Protein AF-A0A401GJJ9-F1 (afdb_monomer_lite)

Sequence (187 aa):
MLTDILHRVAPALLRQRARALVPNAMPLTSHIRFFSSPSPPANEKDSNATSESSPLQPVYTRAIPRPSGKMYDFLLHTTKETVARTKSPDEVWKEWELTRVNHLVKPSNAYSGRSIPVGKYEAGSAYIRLMRIIRNNKLIREMVAARRHEKKGEKRRRLKSERWRRRFAHEVRKKVQLVNEIRARGS

Radius of gyration: 35.05 Å; chains: 1; bounding box: 69×101×86 Å

Organism: NCBI:txid139825

pLDDT: mean 74.52, std 20.73, range [39.06, 98.62]

InterPro domains:
  IPR001911 Small ribosomal subunit protein bS21 [PF01165] (116-168)
  IPR052837 Mitochondrial ribosomal protein bS21 [PTHR41237] (37-186)

Secondary structure (DSSP, 8-state):
-----------------------------------PPPPPPP----------------GGGS---PPPTHHHHHHHHHHH------S-HHHHHHHHHHHTGGGSPPP-STTTTT--PPPTT-HHHHHHHHHHHHHHTTHHHHHHHHTSPPPHHHHHHHHHHHHHHHHHHHHHHHHHHHHHHHHHTT-

Foldseek 3Di:
DDDDDDDDDDDDDDDDDDDDDDDDPDDPPPPPDDPDDDDDDDDDDDDDDDDDDDDDDPPVPPDDPDPPVVVVVVVVVVVVPPPDCPDDPVRVVVCCCVVPVVPDDDQPDPCSQQDDDADDVRVVVRVVVNVVSCVVVVVVVVVVVVVDDDDPVNVVVVVVVVVVVVVVVVVVVVVVVVVVVVVVVPD

Structure (mmCIF, N/CA/C/O backbone):
data_AF-A0A401GJJ9-F1
#
_entry.id   AF-A0A401GJJ9-F1
#
loop_
_atom_site.group_PDB
_atom_site.id
_atom_site.type_symbol
_atom_site.label_atom_id
_atom_site.label_alt_id
_atom_si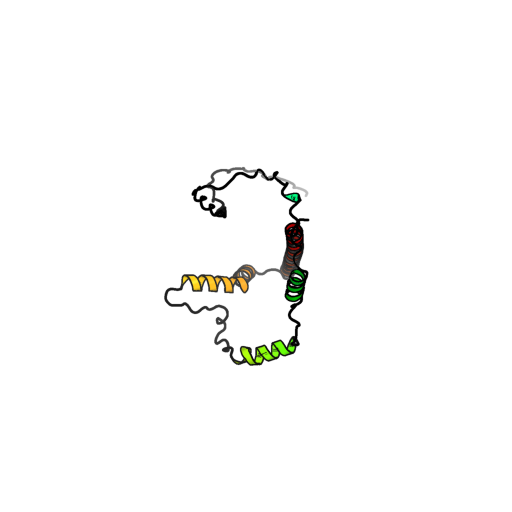te.label_comp_id
_atom_site.label_asym_id
_atom_site.label_entity_id
_atom_site.label_seq_id
_atom_site.pdbx_PDB_ins_code
_atom_site.Cartn_x
_atom_site.Cartn_y
_atom_site.Cartn_z
_atom_site.occupancy
_atom_site.B_iso_or_equiv
_atom_site.auth_seq_id
_atom_site.auth_comp_id
_atom_site.auth_asym_id
_atom_site.auth_atom_id
_atom_site.pdbx_PDB_model_num
ATOM 1 N N . MET A 1 1 ? -11.110 60.053 -40.372 1.00 44.91 1 MET A N 1
ATOM 2 C CA . MET A 1 1 ? -11.195 58.648 -40.819 1.00 44.91 1 MET A CA 1
ATOM 3 C C . MET A 1 1 ? -10.844 57.783 -39.608 1.00 44.91 1 MET A C 1
ATOM 5 O O . MET A 1 1 ? -9.663 57.615 -39.353 1.00 44.91 1 MET A O 1
ATOM 9 N N . LEU A 1 2 ? -11.732 57.401 -38.677 1.00 45.09 2 LEU A N 1
ATOM 10 C CA . LEU A 1 2 ? -13.206 57.262 -38.646 1.00 45.09 2 LEU A CA 1
ATOM 11 C C . LEU A 1 2 ? -13.789 56.271 -39.667 1.00 45.09 2 LEU A C 1
ATOM 13 O O . LEU A 1 2 ? -13.385 56.350 -40.822 1.00 45.09 2 LEU A O 1
ATOM 17 N N . THR A 1 3 ? -14.759 55.472 -39.178 1.00 49.06 3 THR A N 1
ATOM 18 C CA . THR A 1 3 ? -15.378 54.211 -39.679 1.00 49.06 3 THR A CA 1
ATOM 19 C C . THR A 1 3 ? -14.525 52.938 -39.535 1.00 49.06 3 THR A C 1
ATOM 21 O O . THR A 1 3 ? -13.319 52.982 -39.751 1.00 49.06 3 THR A O 1
ATOM 24 N N . ASP A 1 4 ? -15.029 51.753 -39.154 1.00 53.84 4 ASP A N 1
ATOM 25 C CA . ASP A 1 4 ? -16.225 51.333 -38.376 1.00 53.84 4 ASP A CA 1
ATOM 26 C C . ASP A 1 4 ? -15.862 50.001 -37.651 1.00 53.84 4 ASP A C 1
ATOM 28 O O . ASP A 1 4 ? -14.886 49.355 -38.029 1.00 53.84 4 ASP A O 1
ATOM 32 N N . ILE A 1 5 ? -16.439 49.516 -36.539 1.00 53.38 5 ILE A N 1
ATOM 33 C CA . ILE A 1 5 ? -17.769 49.604 -35.887 1.00 53.38 5 ILE A CA 1
ATOM 34 C C . ILE A 1 5 ? -18.788 48.526 -36.349 1.00 53.38 5 ILE A C 1
ATOM 36 O O . ILE A 1 5 ? -19.558 48.699 -37.279 1.00 53.38 5 ILE A O 1
ATOM 40 N N . LEU A 1 6 ? -18.820 47.432 -35.568 1.00 53.22 6 LEU A N 1
ATOM 41 C CA . LEU A 1 6 ? -19.932 46.494 -35.298 1.00 53.22 6 LEU A CA 1
ATOM 42 C C . LEU A 1 6 ? -20.723 45.831 -36.452 1.00 53.22 6 LEU A C 1
ATOM 44 O O . LEU A 1 6 ? -21.700 46.381 -36.946 1.00 53.22 6 LEU A O 1
ATOM 48 N N . HIS A 1 7 ? -20.554 44.507 -36.585 1.00 51.09 7 HIS A N 1
ATOM 49 C CA . HIS A 1 7 ? -21.698 43.573 -36.585 1.00 51.09 7 HIS A CA 1
ATOM 50 C C . HIS A 1 7 ? -21.275 42.162 -36.100 1.00 51.09 7 HIS A C 1
ATOM 52 O O . HIS A 1 7 ? -20.189 41.703 -36.424 1.00 51.09 7 HIS A O 1
ATOM 58 N N . ARG A 1 8 ? -21.980 41.585 -35.101 1.00 46.09 8 ARG A N 1
ATOM 59 C CA . ARG A 1 8 ? -22.974 40.474 -35.218 1.00 46.09 8 ARG A CA 1
ATOM 60 C C . ARG A 1 8 ? -22.351 39.146 -35.721 1.00 46.09 8 ARG A C 1
ATOM 62 O O . ARG A 1 8 ? -21.650 39.152 -36.713 1.00 46.09 8 ARG A O 1
ATOM 69 N N . VAL A 1 9 ? -22.577 37.957 -35.145 1.00 48.19 9 VAL A N 1
ATOM 70 C CA . VAL A 1 9 ? -23.687 37.416 -34.326 1.00 48.19 9 VAL A CA 1
ATOM 71 C C . VAL A 1 9 ? -23.149 36.352 -33.348 1.00 48.19 9 VAL A C 1
ATOM 73 O O . VAL A 1 9 ? -22.270 35.578 -33.714 1.00 48.19 9 VAL A O 1
ATOM 76 N N . ALA A 1 10 ? -23.733 36.233 -32.152 1.00 50.25 10 ALA A N 1
ATOM 77 C CA . ALA A 1 10 ? -23.597 35.037 -31.312 1.00 50.25 10 ALA A CA 1
ATOM 78 C C . ALA A 1 10 ? -24.825 34.121 -31.468 1.00 50.25 10 ALA A C 1
ATOM 80 O O . ALA A 1 10 ? -25.946 34.631 -31.438 1.00 50.25 10 ALA A O 1
ATOM 81 N N . PRO A 1 11 ? -24.655 32.789 -31.527 1.00 56.16 11 PRO A N 1
ATOM 82 C CA . PRO A 1 11 ? -25.721 31.862 -31.178 1.00 56.16 11 PRO A CA 1
ATOM 83 C C . PRO A 1 11 ? -25.343 31.055 -29.931 1.00 56.16 11 PRO A C 1
ATOM 85 O O . PRO A 1 11 ? -24.631 30.052 -29.988 1.00 56.16 11 PRO A O 1
ATOM 88 N N . ALA A 1 12 ? -25.884 31.468 -28.787 1.00 47.34 12 ALA A N 1
ATOM 89 C CA . ALA A 1 12 ? -26.181 3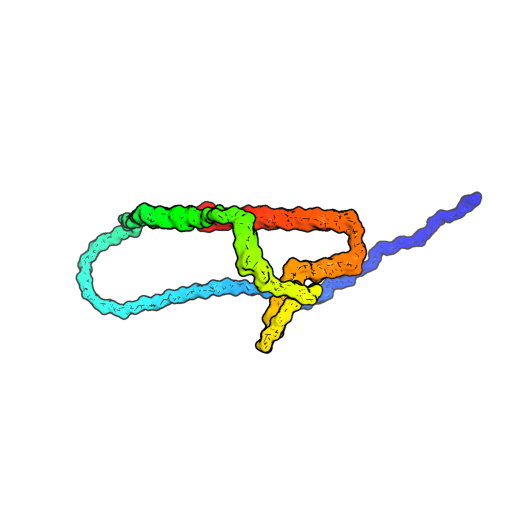0.508 -27.734 1.00 47.34 12 ALA A CA 1
ATOM 90 C C . ALA A 1 12 ? -27.388 29.649 -28.165 1.00 47.34 12 ALA A C 1
ATOM 92 O O . ALA A 1 12 ? -28.232 30.104 -28.931 1.00 47.34 12 ALA A O 1
ATOM 93 N N . LEU A 1 13 ? -27.501 28.449 -27.586 1.00 50.03 13 LEU A N 1
ATOM 94 C CA . LEU A 1 13 ? -28.666 27.552 -27.654 1.00 50.03 13 LEU A CA 1
ATOM 95 C C . LEU A 1 13 ? -28.945 26.865 -29.008 1.00 50.03 13 LEU A C 1
ATOM 97 O O . LEU A 1 13 ? -29.766 27.307 -29.807 1.00 50.03 13 LEU A O 1
ATOM 101 N N . LEU A 1 14 ? -28.440 25.634 -29.147 1.00 48.31 14 LEU A N 1
ATOM 102 C CA . LEU A 1 14 ? -29.168 24.596 -29.879 1.00 48.31 14 LEU A CA 1
ATOM 103 C C . LEU A 1 14 ? -29.220 23.281 -29.076 1.00 48.31 14 LEU A C 1
ATOM 105 O O . LEU A 1 14 ? -28.239 22.554 -29.003 1.00 48.31 14 LEU A O 1
ATOM 109 N N . ARG A 1 15 ? -30.405 23.002 -28.506 1.00 48.06 15 ARG A N 1
ATOM 110 C CA . ARG A 1 15 ? -31.009 21.668 -28.254 1.00 48.06 15 ARG A CA 1
ATOM 111 C C . ARG A 1 15 ? -30.128 20.650 -27.496 1.00 48.06 15 ARG A C 1
ATOM 113 O O . ARG A 1 15 ? -29.248 20.022 -28.058 1.00 48.06 15 ARG A O 1
ATOM 120 N N . GLN A 1 16 ? -30.348 20.371 -26.208 1.00 51.06 16 GLN A N 1
ATOM 121 C CA . GLN A 1 16 ? -31.533 19.670 -25.670 1.00 51.06 16 GLN A CA 1
ATOM 122 C C . GLN A 1 16 ? -32.131 18.591 -26.600 1.00 51.06 16 GLN A C 1
ATOM 124 O O . GLN A 1 16 ? -33.068 18.865 -27.345 1.00 51.06 16 GLN A O 1
ATOM 129 N N . ARG A 1 17 ? -31.592 17.366 -26.493 1.00 45.34 17 ARG A N 1
ATOM 130 C CA . ARG A 1 17 ? -32.164 16.004 -26.690 1.00 45.34 17 ARG A CA 1
ATOM 131 C C . ARG A 1 17 ? -30.941 15.069 -26.843 1.00 45.34 17 ARG A C 1
ATOM 133 O O . ARG A 1 17 ? -30.025 15.418 -27.567 1.00 45.34 17 ARG A O 1
ATOM 140 N N . ALA A 1 18 ? -30.801 13.937 -26.154 1.00 41.31 18 ALA A N 1
ATOM 141 C CA . ALA A 1 18 ? -31.831 13.021 -25.677 1.00 41.31 18 ALA A CA 1
ATOM 142 C C . ALA A 1 18 ? -31.659 12.567 -24.209 1.00 41.31 18 ALA A C 1
ATOM 144 O O . ALA A 1 18 ? -30.552 12.425 -23.693 1.00 41.31 18 ALA A O 1
ATOM 145 N N . ARG A 1 19 ? -32.798 12.278 -23.570 1.00 45.06 19 ARG A N 1
ATOM 146 C CA . ARG A 1 19 ? -32.938 11.275 -22.499 1.00 45.06 19 ARG A CA 1
ATOM 147 C C . ARG A 1 19 ? -33.611 10.036 -23.111 1.00 45.06 19 ARG A C 1
ATOM 149 O O . ARG A 1 19 ? -34.266 10.176 -24.140 1.00 45.06 19 ARG A O 1
ATOM 156 N N . ALA A 1 20 ? -33.522 8.903 -22.405 1.00 43.53 20 ALA A N 1
ATOM 157 C CA . ALA A 1 20 ? -33.912 7.548 -22.829 1.00 43.53 20 ALA A CA 1
ATOM 158 C C . ALA A 1 20 ? -32.918 6.925 -23.844 1.00 43.53 20 ALA A C 1
ATOM 160 O O . ALA A 1 20 ? -32.409 7.628 -24.708 1.00 43.53 20 ALA A O 1
ATOM 161 N N . LEU A 1 21 ? -32.542 5.642 -23.760 1.00 42.94 21 LEU A N 1
ATOM 162 C CA . LEU A 1 21 ? -33.114 4.513 -23.002 1.00 42.94 21 LEU A CA 1
ATOM 163 C C . LEU A 1 21 ? -32.083 3.795 -22.096 1.00 42.94 21 LEU A C 1
ATOM 165 O O . LEU A 1 21 ? -30.876 3.974 -22.228 1.00 42.94 21 LEU A O 1
ATOM 169 N N . VAL A 1 22 ? -32.597 2.998 -21.156 1.00 50.00 22 VAL A N 1
ATOM 170 C CA . VAL A 1 22 ? -31.870 2.250 -20.106 1.00 50.00 22 VAL A CA 1
ATOM 171 C C . VAL A 1 22 ? -31.720 0.774 -20.537 1.00 50.00 22 VAL A C 1
ATOM 173 O O . VAL A 1 22 ? -32.544 0.290 -21.310 1.00 50.00 22 VAL A O 1
ATOM 176 N N . PRO A 1 23 ? -30.710 0.035 -20.041 1.00 46.50 23 PRO A N 1
ATOM 177 C CA . PRO A 1 23 ? -31.064 -1.094 -19.174 1.00 46.50 23 PRO A CA 1
ATOM 178 C C . PRO A 1 23 ? -30.265 -1.127 -17.863 1.00 46.50 23 PRO A C 1
ATOM 180 O O . PRO A 1 23 ? -29.088 -0.775 -17.797 1.00 46.50 23 PRO A O 1
ATOM 183 N N . ASN A 1 24 ? -30.940 -1.572 -16.802 1.00 49.97 24 ASN A N 1
ATOM 184 C CA . ASN A 1 24 ? -30.407 -1.654 -15.447 1.00 49.97 24 ASN A CA 1
ATOM 185 C C . ASN A 1 24 ? -29.231 -2.639 -15.358 1.00 49.97 24 ASN A C 1
ATOM 187 O O . ASN A 1 24 ? -29.424 -3.851 -15.452 1.00 49.97 24 ASN A O 1
ATOM 191 N N . ALA A 1 25 ? -28.033 -2.139 -15.054 1.00 44.41 25 ALA A N 1
ATOM 192 C CA . ALA A 1 25 ? -26.989 -2.973 -14.472 1.00 44.41 25 ALA A CA 1
ATOM 193 C C . ALA A 1 25 ? -27.361 -3.253 -13.006 1.00 44.41 25 ALA A C 1
ATOM 195 O O . ALA A 1 25 ? -27.205 -2.390 -12.142 1.00 44.41 25 ALA A O 1
ATOM 196 N N . MET A 1 26 ? -27.904 -4.448 -12.754 1.00 55.47 26 MET A N 1
ATOM 197 C CA . MET A 1 26 ? -28.317 -4.925 -11.430 1.00 55.47 26 MET A CA 1
ATOM 198 C C . MET A 1 26 ? -27.236 -4.654 -10.365 1.00 55.47 26 MET A C 1
ATOM 200 O O . MET A 1 26 ? -26.099 -5.105 -10.539 1.00 55.47 26 MET A O 1
ATOM 204 N N . PRO A 1 27 ? -27.554 -4.010 -9.226 1.00 51.19 27 PRO A N 1
ATOM 205 C CA . PRO A 1 27 ? -26.685 -4.096 -8.067 1.00 51.19 27 PRO A CA 1
ATOM 206 C C . PRO A 1 27 ? -26.738 -5.537 -7.549 1.00 51.19 27 PRO A C 1
ATOM 208 O O . PRO A 1 27 ? -27.776 -5.996 -7.074 1.00 51.19 27 PRO A O 1
ATOM 211 N N . LEU A 1 28 ? -25.613 -6.252 -7.618 1.00 51.22 28 LEU A N 1
ATOM 212 C CA . LEU A 1 28 ? -25.435 -7.541 -6.947 1.00 51.22 28 LEU A CA 1
ATOM 213 C C . LEU A 1 28 ? -25.387 -7.320 -5.427 1.00 51.22 28 LEU A C 1
ATOM 215 O O . LEU A 1 28 ? -24.329 -7.330 -4.799 1.00 51.22 28 LEU A O 1
ATOM 219 N N . THR A 1 29 ? -26.564 -7.099 -4.840 1.00 49.44 29 THR A N 1
ATOM 220 C CA . THR A 1 29 ? -26.791 -7.178 -3.399 1.00 49.44 29 THR A CA 1
ATOM 221 C C . THR A 1 29 ? -26.674 -8.641 -2.977 1.00 49.44 29 THR A C 1
ATOM 223 O O . THR A 1 29 ? -27.609 -9.438 -3.072 1.00 49.44 29 THR A O 1
ATOM 226 N N . SER A 1 30 ? -25.476 -9.019 -2.533 1.00 55.06 30 SER A N 1
ATOM 227 C CA . SER A 1 30 ? -25.248 -10.293 -1.864 1.00 55.06 30 SER A CA 1
ATOM 228 C C . SER A 1 30 ? -25.854 -10.230 -0.460 1.00 55.06 30 SER A C 1
ATOM 230 O O . SER A 1 30 ? -25.154 -9.948 0.516 1.00 55.06 30 SER A O 1
ATOM 232 N N . HIS A 1 31 ? -27.160 -10.482 -0.353 1.00 44.00 31 HIS A N 1
ATOM 233 C CA . HIS A 1 31 ? -27.794 -10.755 0.932 1.00 44.00 31 HIS A CA 1
ATOM 234 C C . HIS A 1 31 ? -27.160 -12.008 1.542 1.00 44.00 31 HIS A C 1
ATOM 236 O O . HIS A 1 31 ? -27.474 -13.133 1.152 1.00 44.00 31 HIS A O 1
ATOM 242 N N . ILE A 1 32 ? -26.273 -11.803 2.517 1.00 51.84 32 ILE A N 1
ATOM 243 C CA . ILE A 1 32 ? -25.777 -12.865 3.388 1.00 51.84 32 ILE A CA 1
ATOM 244 C C . ILE A 1 32 ? -26.972 -13.338 4.217 1.00 51.84 32 ILE A C 1
ATOM 246 O O . ILE A 1 32 ? -27.367 -12.693 5.189 1.00 51.84 32 ILE A O 1
ATOM 250 N N . ARG A 1 33 ? -27.583 -14.449 3.799 1.00 52.81 33 ARG A N 1
ATOM 251 C CA . ARG A 1 33 ? -28.581 -15.148 4.605 1.00 52.81 33 ARG A CA 1
ATOM 252 C C . ARG A 1 33 ? -27.835 -15.880 5.715 1.00 52.81 33 ARG A C 1
ATOM 254 O O . ARG A 1 33 ? -27.123 -16.844 5.446 1.00 52.81 33 ARG A O 1
ATOM 261 N N . PHE A 1 34 ? -27.993 -15.419 6.950 1.00 49.19 34 PHE A N 1
ATOM 262 C CA . PHE A 1 34 ? -27.648 -16.233 8.108 1.00 49.19 34 PHE A CA 1
ATOM 263 C C . PHE A 1 34 ? -28.602 -17.429 8.129 1.00 49.19 34 PHE A C 1
ATOM 265 O O . PHE A 1 34 ? -29.809 -17.253 8.285 1.00 49.19 34 PHE A O 1
ATOM 272 N N . PHE A 1 35 ? -28.071 -18.636 7.945 1.00 50.16 35 PHE A N 1
ATOM 273 C CA . PHE A 1 35 ? -28.826 -19.852 8.215 1.00 50.16 35 PHE A CA 1
ATOM 274 C C . PHE A 1 35 ? -29.009 -19.963 9.730 1.00 50.16 35 PHE A C 1
ATOM 276 O O . PHE A 1 35 ? -28.068 -20.293 10.450 1.00 50.16 35 PHE A O 1
ATOM 283 N N . SER A 1 36 ? -30.212 -19.671 10.224 1.00 48.16 36 SER A N 1
ATOM 284 C CA . SER A 1 36 ? -30.611 -20.080 11.569 1.00 48.16 36 SER A CA 1
ATOM 285 C C . SER A 1 36 ? -30.722 -21.602 11.582 1.00 48.16 36 SER A C 1
ATOM 287 O O . SER A 1 36 ? -31.554 -22.157 10.861 1.00 48.16 36 SER A O 1
ATOM 289 N N . SER A 1 37 ? -29.895 -22.279 12.381 1.00 53.53 37 SER A N 1
ATOM 290 C CA . SER A 1 37 ? -30.059 -23.717 12.601 1.00 53.53 37 SER A CA 1
ATOM 291 C C . SER A 1 37 ? -31.442 -23.972 13.211 1.00 53.53 37 SER A C 1
ATOM 293 O O . SER A 1 37 ? -31.757 -23.337 14.220 1.00 53.53 37 SER A O 1
ATOM 295 N N . PRO A 1 38 ? -32.271 -24.869 12.651 1.00 52.66 38 PRO A N 1
ATOM 296 C CA . PRO A 1 38 ? -33.480 -25.303 13.332 1.00 52.66 38 PRO A CA 1
ATOM 297 C C . PRO A 1 38 ? -33.096 -26.090 14.590 1.00 52.66 38 PRO A C 1
ATOM 299 O O . PRO A 1 38 ? -32.169 -26.904 14.567 1.00 52.66 38 PRO A O 1
ATOM 302 N N . SER A 1 39 ? -33.803 -25.839 15.690 1.00 61.34 39 SER A N 1
ATOM 303 C CA . SER A 1 39 ? -33.708 -26.656 16.902 1.00 61.34 39 SER A CA 1
ATOM 304 C C . SER A 1 39 ? -34.255 -28.065 16.629 1.00 61.34 39 SER A C 1
ATOM 306 O O . SER A 1 39 ? -35.241 -28.187 15.897 1.00 61.34 39 SER A O 1
ATOM 308 N N . PRO A 1 40 ? -33.671 -29.130 17.207 1.00 66.44 40 PRO A N 1
ATOM 309 C CA . PRO A 1 40 ? -34.242 -30.468 17.102 1.00 66.44 40 PRO A CA 1
ATOM 310 C C . PRO A 1 40 ? -35.594 -30.542 17.840 1.00 66.44 40 PRO A C 1
ATOM 312 O O . PRO A 1 40 ? -35.758 -29.870 18.864 1.00 66.44 40 PRO A O 1
ATOM 315 N N . PRO A 1 41 ? -36.558 -31.352 17.363 1.00 50.22 41 PRO A N 1
ATOM 316 C CA . PRO A 1 41 ? -37.801 -31.589 18.088 1.00 50.22 41 PRO A CA 1
ATOM 317 C C . PRO A 1 41 ? -37.526 -32.340 19.397 1.00 50.22 41 PRO A C 1
ATOM 319 O O . PRO A 1 41 ? -36.689 -33.245 19.446 1.00 50.22 41 PRO A O 1
ATOM 322 N N . ALA A 1 42 ? -38.243 -31.967 20.457 1.00 48.59 42 ALA A N 1
ATOM 323 C CA . ALA A 1 42 ? -38.231 -32.706 21.713 1.00 48.59 42 ALA A CA 1
ATOM 324 C C . ALA A 1 42 ? -38.856 -34.095 21.507 1.00 48.59 42 ALA A C 1
ATOM 326 O O . ALA A 1 42 ? -39.875 -34.231 20.834 1.00 48.59 42 ALA A O 1
ATOM 327 N N . ASN A 1 43 ? -38.227 -35.123 22.074 1.00 48.47 43 ASN A N 1
ATOM 328 C CA . ASN A 1 43 ? -38.699 -36.500 21.985 1.00 48.47 43 ASN A CA 1
ATOM 329 C C . ASN A 1 43 ? -39.643 -36.783 23.163 1.00 48.47 43 ASN A C 1
ATOM 331 O O . ASN A 1 43 ? -39.182 -36.897 24.299 1.00 48.47 43 ASN A O 1
ATOM 335 N N . GLU A 1 44 ? -40.945 -36.870 22.898 1.00 50.50 44 GLU A N 1
ATOM 336 C CA . GLU A 1 44 ? -41.948 -37.261 23.892 1.00 50.50 44 GLU A CA 1
ATOM 337 C C . GLU A 1 44 ? -41.776 -38.736 24.276 1.00 50.50 44 GLU A C 1
ATOM 339 O O . GLU A 1 44 ? -42.010 -39.636 23.468 1.00 50.50 44 GLU A O 1
ATOM 344 N N . LYS A 1 45 ? -41.407 -38.983 25.536 1.00 46.91 45 LYS A N 1
ATOM 345 C CA . LYS A 1 45 ? -41.691 -40.240 26.237 1.00 46.91 45 LYS A CA 1
ATOM 346 C C . LYS A 1 45 ? -42.035 -39.949 27.691 1.00 46.91 45 LYS A C 1
ATOM 348 O O . LYS A 1 45 ? -41.151 -39.856 28.540 1.00 46.91 45 LYS A O 1
ATOM 353 N N . ASP A 1 46 ? -43.329 -39.831 27.953 1.00 46.28 46 ASP A N 1
ATOM 354 C CA . ASP A 1 46 ? -43.874 -39.847 29.304 1.00 46.28 46 ASP A CA 1
ATOM 355 C C . ASP A 1 46 ? -43.726 -41.232 29.941 1.00 46.28 46 ASP A C 1
ATOM 357 O O . ASP A 1 46 ? -44.001 -42.246 29.299 1.00 46.28 46 ASP A O 1
ATOM 361 N N . SER A 1 47 ? -43.416 -41.259 31.240 1.00 46.22 47 SER A N 1
ATOM 362 C CA . SER A 1 47 ? -44.147 -42.112 32.187 1.00 46.22 47 SER A CA 1
ATOM 363 C C . SER A 1 47 ? -43.845 -41.742 33.647 1.00 46.22 47 SER A C 1
ATOM 365 O O . SER A 1 47 ? -42.761 -42.024 34.148 1.00 46.22 47 SER A O 1
ATOM 367 N N . ASN A 1 48 ? -44.862 -41.199 34.322 1.00 48.62 48 ASN A N 1
ATOM 368 C CA . ASN A 1 48 ? -45.217 -41.408 35.734 1.00 48.62 48 ASN A CA 1
ATOM 369 C C . ASN A 1 48 ? -44.146 -41.273 36.841 1.00 48.62 48 ASN A C 1
ATOM 371 O O . ASN A 1 48 ? -43.417 -42.224 37.109 1.00 48.62 48 ASN A O 1
ATOM 375 N N . ALA A 1 49 ? -44.256 -40.210 37.652 1.00 39.06 49 ALA A N 1
ATOM 376 C CA . ALA A 1 49 ? -44.358 -40.340 39.118 1.00 39.06 49 ALA A CA 1
ATOM 377 C C . ALA A 1 49 ? -44.859 -39.044 39.799 1.00 39.06 49 ALA A C 1
ATOM 379 O O . ALA A 1 49 ? -44.278 -37.981 39.622 1.00 39.06 49 ALA A O 1
ATOM 380 N N . THR A 1 50 ? -45.906 -39.194 40.617 1.00 44.47 50 THR A N 1
ATOM 381 C CA . THR A 1 50 ? -46.261 -38.411 41.821 1.00 44.47 50 THR A CA 1
ATOM 382 C C . THR A 1 50 ? -46.263 -36.873 41.758 1.00 44.47 50 THR A C 1
ATOM 384 O O . THR A 1 50 ? -45.238 -36.201 41.822 1.00 44.47 50 THR A O 1
ATOM 387 N N . SER A 1 51 ? -47.469 -36.303 41.788 1.00 52.62 51 SER A N 1
ATOM 388 C CA . SER A 1 51 ? -47.720 -34.869 41.934 1.00 52.62 51 SER A CA 1
ATOM 389 C C . SER A 1 51 ? -47.553 -34.372 43.380 1.00 52.62 51 SER A C 1
ATOM 391 O O . SER A 1 51 ? -48.496 -34.445 44.168 1.00 52.62 51 SER A O 1
ATOM 393 N N . GLU A 1 52 ? -46.409 -33.766 43.700 1.00 47.28 52 GLU A N 1
ATOM 394 C CA . GLU A 1 52 ? -46.313 -32.776 44.782 1.00 47.28 52 GLU A CA 1
ATOM 395 C C . GLU A 1 52 ? -46.249 -31.367 44.179 1.00 47.28 52 GLU A C 1
ATOM 397 O O . GLU A 1 52 ? -45.301 -31.000 43.481 1.00 47.28 52 GLU A O 1
ATOM 402 N N . SER A 1 53 ? -47.282 -30.560 44.425 1.00 52.69 53 SER A N 1
ATOM 403 C CA . SER A 1 53 ? -47.411 -29.214 43.864 1.00 52.69 53 SER A CA 1
ATOM 404 C C . SER A 1 53 ? -46.503 -28.209 44.582 1.00 52.69 53 SER A C 1
ATOM 406 O O . SER A 1 53 ? -46.957 -27.428 45.420 1.00 52.69 53 SER A O 1
ATOM 408 N N . SER A 1 54 ? -45.215 -28.202 44.239 1.00 61.53 54 SER A N 1
ATOM 409 C CA . SER A 1 54 ? -44.316 -27.107 44.619 1.00 61.53 54 SER A CA 1
ATOM 410 C C . SER A 1 54 ? -44.767 -25.791 43.964 1.00 61.53 54 SER A C 1
ATOM 412 O O . SER A 1 54 ? -44.970 -25.762 42.747 1.00 61.53 54 SER A O 1
ATOM 414 N N . PRO A 1 55 ? -44.909 -24.683 44.718 1.00 64.50 55 PRO A N 1
ATOM 415 C CA . PRO A 1 55 ? -45.296 -23.400 44.145 1.00 64.50 55 PRO A CA 1
ATOM 416 C C . PRO A 1 55 ? -44.218 -22.893 43.180 1.00 64.50 55 PRO A C 1
ATOM 418 O O . PRO A 1 55 ? -43.023 -22.927 43.485 1.00 64.50 55 PRO A O 1
ATOM 421 N N . LEU A 1 56 ? -44.650 -22.395 42.018 1.00 55.16 56 LEU A N 1
ATOM 422 C CA . LEU A 1 56 ? -43.777 -21.870 40.968 1.00 55.16 56 LEU A CA 1
ATOM 423 C C . LEU A 1 56 ? -43.002 -20.639 41.465 1.00 55.16 56 LEU A C 1
ATOM 425 O O . LEU A 1 56 ? -43.482 -19.509 41.403 1.00 55.16 56 LEU A O 1
ATOM 429 N N . GLN A 1 57 ? -41.779 -20.864 41.948 1.00 54.91 57 GLN A N 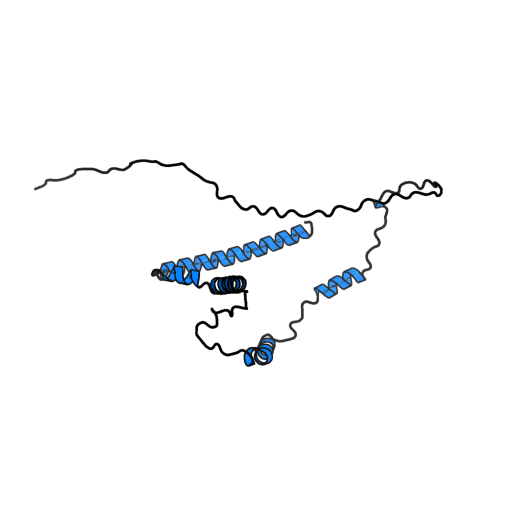1
ATOM 430 C CA . GLN A 1 57 ? -40.846 -19.801 42.312 1.00 54.91 57 GLN A CA 1
ATOM 431 C C . GLN A 1 57 ? -40.475 -18.985 41.060 1.00 54.91 57 GLN A C 1
ATOM 433 O O . GLN A 1 57 ? -40.020 -19.566 40.067 1.00 54.91 57 GLN A O 1
ATOM 438 N N . PRO A 1 58 ? -40.641 -17.650 41.071 1.00 55.69 58 PRO A N 1
ATOM 439 C CA . PRO A 1 58 ? -40.332 -16.826 39.913 1.00 55.69 58 PRO A CA 1
ATOM 440 C C . PRO A 1 58 ? -38.820 -16.809 39.658 1.00 55.69 58 PRO A C 1
ATOM 442 O O . PRO A 1 58 ? -38.013 -16.693 40.577 1.00 55.69 58 PRO A O 1
ATOM 445 N N . VAL A 1 59 ? -38.425 -16.892 38.384 1.00 54.78 59 VAL A N 1
ATOM 446 C CA . VAL A 1 59 ? -37.042 -17.189 37.949 1.00 54.78 59 VAL A CA 1
ATOM 447 C C . VAL A 1 59 ? -35.977 -16.226 38.512 1.00 54.78 59 VAL A C 1
ATOM 449 O O . VAL A 1 59 ? -34.813 -16.608 38.617 1.00 54.78 59 VAL A O 1
ATOM 452 N N . TYR A 1 60 ? -36.359 -15.017 38.942 1.00 58.75 60 TYR A N 1
ATOM 453 C CA . TYR A 1 60 ? -35.451 -14.042 39.556 1.00 58.75 60 TYR A CA 1
ATOM 454 C C . TYR A 1 60 ? -34.926 -14.439 40.952 1.00 58.75 60 TYR A C 1
ATOM 456 O O . TYR A 1 60 ? -33.934 -13.863 41.391 1.00 58.75 60 TYR A O 1
ATOM 464 N N . THR A 1 61 ? -35.538 -15.403 41.656 1.00 52.00 61 THR A N 1
ATOM 465 C CA . THR A 1 61 ? -35.046 -15.867 42.973 1.00 52.00 61 THR A CA 1
ATOM 466 C C . THR A 1 61 ? -33.934 -16.913 42.877 1.00 52.00 61 THR A C 1
ATOM 468 O O . THR A 1 61 ? -33.333 -17.269 43.892 1.00 52.00 61 THR A O 1
ATOM 471 N N . ARG A 1 62 ? -33.589 -17.384 41.668 1.00 55.16 62 ARG A N 1
ATOM 472 C CA . ARG A 1 62 ? -32.411 -18.236 41.463 1.00 55.16 62 ARG A CA 1
ATOM 473 C C . ARG A 1 62 ? -31.145 -17.420 41.703 1.00 55.16 62 ARG A C 1
ATOM 475 O O . ARG A 1 62 ? -30.699 -16.682 40.828 1.00 55.16 62 ARG A O 1
ATOM 482 N N . ALA A 1 63 ? -30.555 -17.591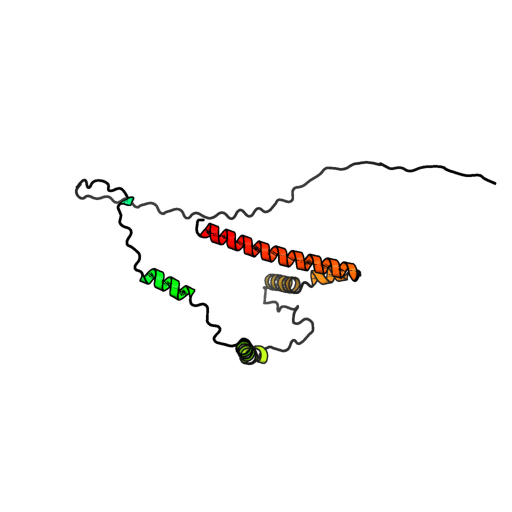 42.885 1.00 59.25 63 ALA A N 1
ATOM 483 C CA . ALA A 1 63 ? -29.243 -17.056 43.214 1.00 59.25 63 ALA A CA 1
ATOM 484 C C . ALA A 1 63 ? -28.226 -17.509 42.156 1.00 59.25 63 ALA A C 1
ATOM 486 O O . ALA A 1 63 ? -27.830 -18.675 42.115 1.00 59.25 63 ALA A O 1
ATOM 487 N N . ILE A 1 64 ? -27.827 -16.584 41.280 1.00 58.22 64 ILE A N 1
ATOM 488 C CA . ILE A 1 64 ? -26.814 -16.840 40.257 1.00 58.22 64 ILE A CA 1
ATOM 489 C C . ILE A 1 64 ? -25.537 -17.250 41.002 1.00 58.22 64 ILE A C 1
ATOM 491 O O . ILE A 1 64 ? -25.061 -16.459 41.827 1.00 58.22 64 ILE A O 1
ATOM 495 N N . PRO A 1 65 ? -24.974 -18.450 40.759 1.00 55.81 65 PRO A N 1
ATOM 496 C CA . PRO A 1 65 ? -23.731 -18.845 41.397 1.00 55.81 65 PRO A CA 1
ATOM 497 C C . PRO A 1 65 ? -22.664 -17.836 40.983 1.00 55.81 65 PRO A C 1
ATOM 499 O O . PRO A 1 65 ? -22.310 -17.745 39.806 1.00 55.81 65 PRO A O 1
ATOM 502 N N . ARG A 1 66 ? -22.195 -17.031 41.946 1.00 57.53 66 ARG A N 1
ATOM 503 C CA . ARG A 1 66 ? -21.165 -16.018 41.699 1.00 57.53 66 ARG A CA 1
ATOM 504 C C . ARG A 1 66 ? -19.964 -16.745 41.089 1.00 57.53 66 ARG A C 1
ATOM 506 O O . ARG A 1 66 ? -19.411 -17.610 41.775 1.00 57.53 66 ARG A O 1
ATOM 513 N N . PRO A 1 67 ? -19.563 -16.453 39.836 1.00 58.09 67 PRO A N 1
ATOM 514 C CA . PRO A 1 67 ? -18.419 -17.127 39.246 1.00 58.09 67 PRO A CA 1
ATOM 515 C C . PRO A 1 67 ? -17.214 -16.863 40.144 1.00 58.09 67 PRO A C 1
ATOM 517 O O . PRO A 1 67 ? -16.923 -15.712 40.476 1.00 58.09 67 PRO A O 1
ATOM 520 N N . SER A 1 68 ? -16.565 -17.938 40.601 1.00 63.66 68 SER A N 1
ATOM 521 C CA . SER A 1 68 ? -15.456 -17.827 41.551 1.00 63.66 68 SER A CA 1
ATOM 522 C C . SER A 1 68 ? -14.401 -16.860 41.008 1.00 63.66 68 SER A C 1
ATOM 524 O O . SER A 1 68 ? -14.143 -16.867 39.801 1.00 63.66 68 SER A O 1
ATOM 526 N N . GLY A 1 69 ? -13.778 -16.054 41.878 1.00 61.75 69 GLY A N 1
ATOM 527 C CA . GLY A 1 69 ? -12.844 -14.991 41.464 1.00 61.75 69 GLY A CA 1
ATOM 528 C C . GLY A 1 69 ? -11.758 -15.454 40.484 1.00 61.75 69 GLY A C 1
ATOM 529 O O . GLY A 1 69 ? -11.380 -14.698 39.594 1.00 61.75 69 GLY A O 1
ATOM 530 N N . LYS A 1 70 ? -11.384 -16.740 40.555 1.00 65.38 70 LYS A N 1
ATOM 531 C CA . LYS A 1 70 ? -10.492 -17.459 39.630 1.00 65.38 70 LYS A CA 1
ATOM 532 C C . LYS A 1 70 ? -10.833 -17.280 38.140 1.00 65.38 70 LYS A C 1
ATOM 534 O O . LYS A 1 70 ? -9.927 -17.290 37.317 1.00 65.38 70 LYS A O 1
ATOM 539 N N . MET A 1 71 ? -12.109 -17.114 37.774 1.00 62.25 71 MET A N 1
ATOM 540 C CA . MET A 1 71 ? -12.520 -16.903 36.376 1.00 62.25 71 MET A CA 1
ATOM 541 C C . MET A 1 71 ? -12.147 -15.501 35.871 1.00 62.25 71 MET A C 1
ATOM 543 O O . MET A 1 71 ? -11.686 -15.352 34.741 1.00 62.25 71 MET A O 1
ATOM 547 N N . TYR A 1 72 ? -12.325 -14.477 36.710 1.00 60.22 72 TYR A N 1
ATOM 548 C CA . TYR A 1 72 ? -11.899 -13.114 36.389 1.00 60.22 72 TYR A CA 1
ATOM 549 C C . TYR A 1 72 ? -10.381 -12.976 36.452 1.00 60.22 72 TYR A C 1
ATOM 551 O O . TYR A 1 72 ? -9.810 -12.305 35.598 1.00 60.22 72 TYR A O 1
ATOM 559 N N . ASP A 1 73 ? -9.738 -13.666 37.395 1.00 66.12 73 ASP A N 1
ATOM 560 C CA . ASP A 1 73 ? -8.282 -13.795 37.454 1.00 66.12 73 ASP A CA 1
ATOM 561 C C . ASP A 1 73 ? -7.741 -14.348 36.126 1.00 66.12 73 ASP A C 1
ATOM 563 O O . ASP A 1 73 ? -6.996 -13.653 35.440 1.00 66.12 73 ASP A O 1
ATOM 567 N N . PHE A 1 74 ? -8.223 -15.511 35.668 1.00 67.38 74 PHE A N 1
ATOM 568 C CA . PHE A 1 74 ? -7.807 -16.119 34.397 1.00 67.38 74 PHE A CA 1
ATOM 569 C C . PHE A 1 74 ? -7.906 -15.156 33.196 1.00 67.38 74 PHE A C 1
ATOM 571 O O . PHE A 1 74 ? -6.971 -15.030 32.398 1.00 67.38 74 PHE A O 1
ATOM 578 N N . LEU A 1 75 ? -9.009 -14.412 33.085 1.00 63.66 75 LEU A N 1
ATOM 579 C CA . LEU A 1 75 ? -9.195 -13.398 32.039 1.00 63.66 75 LEU A CA 1
ATOM 580 C C . LEU A 1 75 ? -8.247 -12.189 32.194 1.00 63.66 75 LEU A C 1
ATOM 582 O O . LEU A 1 75 ? -7.797 -11.624 31.196 1.00 63.66 75 LEU A O 1
ATOM 586 N N . LEU A 1 76 ? -7.894 -11.802 33.421 1.00 64.44 76 LEU A N 1
ATOM 587 C CA . LEU A 1 76 ? -6.910 -10.750 33.701 1.00 64.44 76 LEU A CA 1
ATOM 588 C C . LEU A 1 76 ? -5.456 -11.207 33.489 1.00 64.44 76 LEU A C 1
ATOM 590 O O . LEU A 1 76 ? -4.607 -10.363 33.201 1.00 64.44 76 LEU A O 1
ATOM 594 N N . HIS A 1 77 ? -5.153 -12.506 33.592 1.00 60.84 77 HIS A N 1
ATOM 595 C CA . HIS A 1 77 ? -3.837 -13.057 33.242 1.00 60.84 77 HIS A CA 1
ATOM 596 C C . HIS A 1 77 ? -3.644 -13.047 31.718 1.00 60.84 77 HIS A C 1
ATOM 598 O O . HIS A 1 77 ? -2.723 -12.416 31.205 1.00 60.84 77 HIS A O 1
ATOM 604 N N . THR A 1 78 ? -4.575 -13.676 30.990 1.00 58.53 78 THR A N 1
ATOM 605 C CA . THR A 1 78 ? -4.530 -13.834 29.521 1.00 58.53 78 THR A CA 1
ATOM 606 C C . THR A 1 78 ? -4.500 -12.500 28.767 1.00 58.53 78 THR A C 1
ATOM 608 O O . THR A 1 78 ? -3.876 -12.396 27.717 1.00 58.53 78 THR A O 1
ATOM 611 N N . THR A 1 79 ? -5.126 -11.449 29.306 1.00 55.56 79 THR A N 1
ATOM 612 C CA . THR A 1 79 ? -5.094 -10.097 28.713 1.00 55.56 79 THR A CA 1
ATOM 613 C C . THR A 1 79 ? -3.856 -9.276 29.091 1.00 55.56 79 THR A C 1
ATOM 615 O O . THR A 1 79 ? -3.537 -8.311 28.394 1.00 55.56 79 THR A O 1
ATOM 618 N N . LYS A 1 80 ? -3.130 -9.661 30.152 1.00 51.44 80 LYS A N 1
ATOM 619 C CA . LYS A 1 80 ? -1.829 -9.083 30.539 1.00 51.44 80 LYS A CA 1
ATOM 620 C C . LYS A 1 80 ? -0.627 -9.804 29.936 1.00 51.44 80 LYS A C 1
ATOM 622 O O . LYS A 1 80 ? 0.478 -9.273 30.021 1.00 51.44 80 LYS A O 1
ATOM 627 N N . GLU A 1 81 ? -0.836 -10.885 29.187 1.00 49.16 81 GLU A N 1
ATOM 628 C CA . GLU A 1 81 ? 0.093 -11.317 28.134 1.00 49.16 81 GLU A CA 1
ATOM 629 C C . GLU A 1 81 ? 0.061 -10.359 26.924 1.00 49.16 81 GLU A C 1
ATOM 631 O O . GLU A 1 81 ? 0.073 -10.747 25.754 1.00 49.16 81 GLU A O 1
ATOM 636 N N . THR A 1 82 ? 0.141 -9.052 27.199 1.00 52.59 82 THR A N 1
ATOM 637 C CA . THR A 1 82 ? 0.932 -8.179 26.341 1.00 52.59 82 THR A CA 1
ATOM 638 C C . THR A 1 82 ? 2.317 -8.802 26.290 1.00 52.59 82 THR A C 1
ATOM 640 O O . THR A 1 82 ? 3.066 -8.676 27.258 1.00 52.59 82 THR A O 1
ATOM 643 N N . VAL A 1 83 ? 2.623 -9.514 25.199 1.00 53.94 83 VAL A N 1
ATOM 644 C CA . VAL A 1 83 ? 3.940 -10.113 24.964 1.00 53.94 83 VAL A CA 1
ATOM 645 C C . VAL A 1 83 ? 4.972 -9.037 25.258 1.00 53.94 83 VAL A C 1
ATOM 647 O O . VAL A 1 83 ? 5.097 -8.067 24.500 1.00 53.94 83 VAL A O 1
ATOM 650 N N . ALA A 1 84 ? 5.660 -9.178 26.394 1.00 55.72 84 ALA A N 1
ATOM 651 C CA . ALA A 1 84 ? 6.752 -8.295 26.735 1.00 55.72 84 ALA A CA 1
ATOM 652 C C . ALA A 1 84 ? 7.690 -8.338 25.533 1.00 55.72 84 ALA A C 1
ATOM 654 O O . ALA A 1 84 ? 8.016 -9.422 25.043 1.00 55.72 84 ALA A O 1
ATOM 655 N N . ARG A 1 85 ? 8.072 -7.174 25.000 1.00 60.75 85 ARG A N 1
ATOM 656 C CA . ARG A 1 85 ? 9.078 -7.117 23.937 1.00 60.75 85 ARG A CA 1
ATOM 657 C C . ARG A 1 85 ? 10.418 -7.463 24.575 1.00 60.75 85 ARG A C 1
ATOM 659 O O . ARG A 1 85 ? 11.188 -6.578 24.918 1.00 60.75 85 ARG A O 1
ATOM 666 N N . THR A 1 86 ? 10.622 -8.759 24.798 1.00 69.50 86 THR A N 1
ATOM 667 C CA . THR A 1 86 ? 11.791 -9.350 25.454 1.00 69.50 86 THR A CA 1
ATOM 668 C C . THR A 1 86 ? 13.060 -9.051 24.678 1.00 69.50 86 THR A C 1
ATOM 670 O O . THR A 1 86 ? 14.112 -8.887 25.280 1.00 69.50 86 THR A O 1
ATOM 673 N N . LYS A 1 87 ? 12.930 -8.932 23.353 1.00 81.19 87 LYS A N 1
ATOM 674 C CA . LYS A 1 87 ? 14.003 -8.580 22.433 1.00 81.19 87 LYS A CA 1
ATOM 675 C C . LYS A 1 87 ? 13.929 -7.112 22.033 1.00 81.19 87 LYS A C 1
ATOM 677 O O . LYS A 1 87 ? 12.853 -6.600 21.693 1.00 81.19 87 LYS A O 1
ATOM 682 N N . SER A 1 88 ? 15.086 -6.456 22.003 1.00 90.25 88 SER A N 1
ATOM 683 C CA . SER A 1 88 ? 15.229 -5.128 21.390 1.00 90.25 88 SER A CA 1
ATOM 684 C C . SER A 1 88 ? 14.840 -5.186 19.901 1.00 90.25 88 SER A C 1
ATOM 686 O O . SER A 1 88 ? 15.065 -6.219 19.266 1.00 90.25 88 SER A O 1
ATOM 688 N N . PRO A 1 89 ? 14.300 -4.116 19.278 1.00 90.06 89 PRO A N 1
ATOM 689 C CA . PRO A 1 89 ? 14.076 -4.095 17.831 1.00 90.06 89 PRO A CA 1
ATOM 690 C C . PRO A 1 89 ? 15.315 -4.512 17.025 1.00 90.06 89 PRO A C 1
ATOM 692 O O . PRO A 1 89 ? 15.187 -5.283 16.079 1.00 90.06 89 PRO A O 1
ATOM 695 N N . ASP A 1 90 ? 16.506 -4.076 17.440 1.00 91.81 90 ASP A N 1
ATOM 696 C CA . ASP A 1 90 ? 17.775 -4.410 16.778 1.00 91.81 90 ASP A CA 1
ATOM 697 C C . ASP A 1 90 ? 18.139 -5.895 16.919 1.00 91.81 90 ASP A C 1
ATOM 699 O O . ASP A 1 90 ? 18.752 -6.485 16.033 1.00 91.81 90 ASP A O 1
ATOM 703 N N . GLU A 1 91 ? 17.736 -6.522 18.022 1.00 92.62 91 GLU A N 1
ATOM 704 C CA . GLU A 1 91 ? 17.931 -7.947 18.280 1.00 92.62 91 GLU A CA 1
ATOM 705 C C . GLU A 1 91 ? 16.978 -8.799 17.432 1.00 92.62 91 GLU A C 1
ATOM 707 O O . GLU A 1 91 ? 17.407 -9.782 16.833 1.00 92.62 91 GLU A O 1
ATOM 712 N N . VAL A 1 92 ? 15.718 -8.366 17.279 1.00 91.25 92 VAL A N 1
ATOM 713 C CA . VAL A 1 92 ? 14.764 -8.971 16.331 1.00 91.25 92 VAL A CA 1
ATOM 714 C C . VAL A 1 92 ? 15.275 -8.851 14.891 1.00 91.25 92 VAL A C 1
ATOM 716 O O . VAL A 1 92 ? 15.168 -9.807 14.123 1.00 91.25 92 VAL A O 1
ATOM 719 N N . TRP A 1 93 ? 15.862 -7.708 14.516 1.00 89.94 93 TRP A N 1
ATOM 720 C CA . TRP A 1 93 ? 16.464 -7.534 13.191 1.00 89.94 93 TRP A CA 1
ATOM 721 C C . TRP A 1 93 ? 17.691 -8.424 12.979 1.00 89.94 93 TRP A C 1
ATOM 723 O O . TRP A 1 93 ? 17.764 -9.065 11.935 1.00 89.94 93 TRP A O 1
ATOM 733 N N . LYS A 1 94 ? 18.600 -8.540 13.958 1.00 93.12 94 LYS A N 1
ATOM 734 C CA . LYS A 1 94 ? 19.743 -9.473 13.897 1.00 93.12 94 LYS A CA 1
ATOM 735 C C . LYS A 1 94 ? 19.294 -10.929 13.789 1.00 93.12 94 LYS A C 1
ATOM 737 O O . LYS A 1 94 ? 19.817 -11.676 12.967 1.00 93.12 94 LYS A O 1
ATOM 742 N N . GLU A 1 95 ? 18.297 -11.331 14.574 1.00 92.56 95 GLU A N 1
ATOM 743 C CA . GLU A 1 95 ? 17.697 -12.663 14.483 1.00 92.56 95 GLU A CA 1
ATOM 744 C C . GLU A 1 95 ? 17.106 -12.904 13.088 1.00 92.56 95 GLU A C 1
ATOM 746 O O . GLU A 1 95 ? 17.360 -13.946 12.489 1.00 92.56 95 GLU A O 1
ATOM 751 N N . TRP A 1 96 ? 16.374 -11.943 12.518 1.00 89.88 96 TRP A N 1
ATOM 752 C CA . TRP A 1 96 ? 15.840 -12.037 11.152 1.00 89.88 96 TRP A CA 1
ATOM 753 C C . TRP A 1 96 ? 16.920 -12.028 10.066 1.00 89.88 96 TRP A C 1
ATOM 755 O O . TRP A 1 96 ? 16.754 -12.691 9.043 1.00 89.88 96 TRP A O 1
ATOM 765 N N . GLU A 1 97 ? 18.015 -11.299 10.256 1.00 92.00 97 GLU A N 1
ATOM 766 C CA . GLU A 1 97 ? 19.140 -11.275 9.324 1.00 92.00 97 GLU A CA 1
ATOM 767 C C . GLU A 1 97 ? 19.806 -12.654 9.253 1.00 92.00 97 GLU A C 1
ATOM 769 O O . GLU A 1 97 ? 19.852 -13.271 8.185 1.00 92.00 97 GLU A O 1
ATOM 774 N N . LEU A 1 98 ? 20.187 -13.183 10.421 1.00 90.75 98 LEU A N 1
ATOM 775 C CA . LEU A 1 98 ? 20.801 -14.499 10.585 1.00 90.75 98 LEU A CA 1
ATOM 776 C C . LEU A 1 98 ? 19.886 -15.636 10.117 1.00 90.75 98 LEU A C 1
ATOM 778 O O . LEU A 1 98 ? 20.313 -16.493 9.345 1.00 90.75 98 LEU A O 1
ATOM 782 N N . THR A 1 99 ? 18.630 -15.653 10.578 1.00 90.19 99 THR A N 1
ATOM 783 C CA . THR A 1 99 ? 17.703 -16.767 10.320 1.00 90.19 99 THR A CA 1
ATOM 784 C C . THR A 1 99 ? 17.042 -16.710 8.954 1.00 90.19 99 THR A C 1
ATOM 786 O O . THR A 1 99 ? 16.664 -17.765 8.449 1.00 90.19 99 THR A O 1
ATOM 789 N N . ARG A 1 100 ? 16.850 -15.517 8.367 1.00 88.94 100 ARG A N 1
ATOM 790 C CA . ARG A 1 100 ? 16.033 -15.330 7.159 1.00 88.94 100 ARG A CA 1
ATOM 791 C C . ARG A 1 100 ? 16.779 -14.651 6.018 1.00 88.94 100 ARG A C 1
ATOM 793 O O . ARG A 1 100 ? 16.859 -15.241 4.946 1.00 88.94 100 ARG A O 1
ATOM 800 N N . VAL A 1 101 ? 17.327 -13.450 6.208 1.00 85.94 101 VAL A N 1
ATOM 801 C CA . VAL A 1 101 ? 17.947 -12.686 5.101 1.00 85.94 101 VAL A CA 1
ATOM 802 C C . VAL A 1 101 ? 19.099 -13.461 4.456 1.00 85.94 101 VAL A C 1
ATOM 804 O O . VAL A 1 101 ? 19.161 -13.528 3.231 1.00 85.94 101 VAL A O 1
ATOM 807 N N . ASN A 1 102 ? 19.930 -14.131 5.256 1.00 85.69 102 ASN A N 1
ATOM 808 C CA . ASN A 1 102 ? 21.062 -14.919 4.762 1.00 85.69 102 ASN A CA 1
ATOM 809 C C . ASN A 1 102 ? 20.677 -16.099 3.847 1.00 85.69 102 ASN A C 1
ATOM 811 O O . ASN A 1 102 ? 21.506 -16.526 3.048 1.00 85.69 102 ASN A O 1
ATOM 815 N N . HIS A 1 103 ? 19.441 -16.613 3.920 1.00 87.38 103 HIS A N 1
ATOM 816 C CA . HIS A 1 103 ? 18.961 -17.684 3.034 1.00 87.38 103 HIS A CA 1
ATOM 817 C C . HIS A 1 103 ? 18.067 -17.192 1.884 1.00 87.38 103 HIS A C 1
ATOM 819 O O . HIS A 1 103 ? 17.576 -18.003 1.095 1.00 87.38 103 HIS A O 1
ATOM 825 N N . LEU A 1 104 ? 17.813 -15.883 1.766 1.00 84.81 104 LEU A N 1
ATOM 826 C CA . LEU A 1 104 ? 17.023 -15.353 0.656 1.00 84.81 104 LEU A CA 1
ATOM 827 C C . LEU A 1 104 ? 17.821 -15.425 -0.652 1.00 84.81 104 LEU A C 1
ATOM 829 O O . LEU A 1 104 ? 18.892 -14.837 -0.791 1.00 84.81 104 LEU A O 1
ATOM 833 N N . VAL A 1 105 ? 17.246 -16.088 -1.656 1.00 84.31 105 VAL A N 1
ATOM 834 C CA . VAL A 1 105 ? 17.803 -16.114 -3.013 1.00 84.31 105 VAL A CA 1
ATOM 835 C C . VAL A 1 105 ? 17.856 -14.688 -3.567 1.00 84.31 105 VAL A C 1
ATOM 837 O O . VAL A 1 105 ? 16.834 -14.000 -3.644 1.00 84.31 105 VAL A O 1
ATOM 840 N N . LYS A 1 106 ? 19.048 -14.244 -3.986 1.00 84.69 106 LYS A N 1
ATOM 841 C CA . LYS A 1 106 ? 19.238 -12.946 -4.648 1.00 84.69 106 LYS A CA 1
ATOM 842 C C . LYS A 1 106 ? 18.338 -12.868 -5.896 1.00 84.69 106 LYS A C 1
ATOM 844 O O . LYS A 1 106 ? 18.374 -13.791 -6.710 1.00 84.69 106 LYS A O 1
ATOM 849 N N . PRO A 1 107 ? 17.555 -11.789 -6.096 1.00 85.75 107 PRO A N 1
ATOM 850 C CA . PRO A 1 107 ? 16.687 -11.670 -7.265 1.00 85.75 107 PRO A CA 1
ATOM 851 C C . PRO A 1 107 ? 17.520 -11.693 -8.552 1.00 85.75 107 PRO A C 1
ATOM 853 O O . PRO A 1 107 ? 18.421 -10.872 -8.727 1.00 85.75 107 PRO A O 1
ATOM 856 N N . SER A 1 108 ? 17.217 -12.630 -9.453 1.00 85.44 108 SER A N 1
ATOM 857 C CA . SER A 1 108 ? 18.016 -12.862 -10.666 1.00 85.44 108 SER A CA 1
ATOM 858 C C . SER A 1 108 ? 17.794 -11.816 -11.760 1.00 85.44 108 SER A C 1
ATOM 860 O O . SER A 1 108 ? 18.667 -11.602 -12.595 1.00 85.44 108 SER A O 1
ATOM 862 N N . ASN A 1 109 ? 16.630 -11.160 -11.779 1.00 86.81 109 ASN A N 1
ATOM 863 C CA . ASN A 1 109 ? 16.268 -10.181 -12.800 1.00 86.81 109 ASN A CA 1
ATOM 864 C C . ASN A 1 109 ? 15.348 -9.070 -12.254 1.00 86.81 109 ASN A C 1
ATOM 866 O O . ASN A 1 109 ? 14.736 -9.193 -11.189 1.00 86.81 109 ASN A O 1
ATOM 870 N N . ALA A 1 110 ? 15.196 -7.992 -13.029 1.00 84.88 110 ALA A N 1
ATOM 871 C CA . ALA A 1 110 ? 14.335 -6.849 -12.698 1.00 84.88 110 ALA A CA 1
ATOM 872 C C . ALA A 1 110 ? 12.829 -7.193 -12.600 1.00 84.88 110 ALA A C 1
ATOM 874 O O . ALA A 1 110 ? 12.034 -6.400 -12.087 1.00 84.88 110 ALA A O 1
ATOM 875 N N . TYR A 1 111 ? 12.427 -8.373 -13.078 1.00 84.94 111 TYR A N 1
ATOM 876 C CA . TYR A 1 111 ? 11.050 -8.865 -13.062 1.00 84.94 111 TYR A CA 1
ATOM 877 C C . TYR A 1 111 ? 10.747 -9.771 -11.862 1.00 84.94 111 TYR A C 1
ATOM 879 O O . TYR A 1 111 ? 9.578 -10.062 -11.629 1.00 84.94 111 TYR A O 1
ATOM 887 N N . SER A 1 112 ? 11.744 -10.138 -11.047 1.00 82.81 112 SER A N 1
ATOM 888 C CA . SER A 1 112 ? 11.611 -11.105 -9.947 1.00 82.81 112 SER A CA 1
ATOM 889 C C . SER A 1 112 ? 10.548 -10.715 -8.908 1.00 82.81 112 SER A C 1
ATOM 891 O O . SER A 1 112 ? 9.924 -11.588 -8.315 1.00 82.81 112 SER A O 1
ATOM 893 N N . GLY A 1 113 ? 10.296 -9.414 -8.707 1.00 81.62 113 GLY A N 1
ATOM 894 C CA . GLY A 1 113 ? 9.223 -8.895 -7.840 1.00 81.62 113 GLY A CA 1
ATOM 895 C C . GLY A 1 113 ? 7.861 -8.695 -8.530 1.00 81.62 113 GLY A C 1
ATOM 896 O O . GLY A 1 113 ? 6.967 -8.062 -7.965 1.00 81.62 113 GLY A O 1
ATOM 897 N N . ARG A 1 114 ? 7.720 -9.142 -9.784 1.00 86.12 114 ARG A N 1
ATOM 898 C CA . ARG A 1 114 ? 6.535 -8.981 -10.653 1.00 86.12 114 ARG A CA 1
ATOM 899 C C . ARG A 1 114 ? 6.179 -10.255 -11.435 1.00 86.12 114 ARG A C 1
ATOM 901 O O . ARG A 1 114 ? 5.209 -10.240 -12.183 1.00 86.12 114 ARG A O 1
ATOM 908 N N . SER A 1 115 ? 6.937 -11.334 -11.266 1.00 89.69 115 SER A N 1
ATOM 909 C CA . SER A 1 115 ? 6.684 -12.668 -11.813 1.00 89.69 115 SER A CA 1
ATOM 910 C C . SER A 1 115 ? 6.105 -13.593 -10.741 1.00 89.69 115 SER A C 1
ATOM 912 O O . SER A 1 115 ? 6.398 -13.434 -9.559 1.00 89.69 115 SER A O 1
ATOM 914 N N . ILE A 1 116 ? 5.310 -14.585 -11.150 1.00 91.19 116 ILE A N 1
ATOM 915 C CA . ILE A 1 116 ? 4.820 -15.664 -10.281 1.00 91.19 116 ILE A CA 1
ATOM 916 C C . ILE A 1 116 ? 4.978 -16.990 -11.037 1.00 91.19 116 ILE A C 1
ATOM 918 O O . ILE A 1 116 ? 4.559 -17.047 -12.195 1.00 91.19 116 ILE A O 1
ATOM 922 N N . PRO A 1 117 ? 5.546 -18.046 -10.424 1.00 90.25 117 PRO A N 1
ATOM 923 C CA . PRO A 1 117 ? 5.571 -19.372 -11.031 1.00 90.25 117 PRO A CA 1
ATOM 924 C C . PRO A 1 117 ? 4.147 -19.933 -11.136 1.00 90.25 117 PRO A C 1
ATOM 926 O O . PRO A 1 117 ? 3.375 -19.895 -10.175 1.00 90.25 117 PRO A O 1
ATOM 929 N N . VAL A 1 118 ? 3.790 -20.453 -12.309 1.00 93.94 118 VAL A N 1
ATOM 930 C CA . VAL A 1 118 ? 2.472 -21.046 -12.558 1.00 93.94 118 VAL A CA 1
ATOM 931 C C . VAL A 1 118 ? 2.540 -22.542 -12.261 1.00 93.94 118 VAL A C 1
ATOM 933 O O . VAL A 1 118 ? 3.273 -23.274 -12.921 1.00 93.94 118 VAL A O 1
ATOM 936 N N . GLY A 1 119 ? 1.780 -22.996 -11.262 1.00 90.25 119 GLY A N 1
ATOM 937 C CA . GLY A 1 119 ? 1.620 -24.422 -10.969 1.00 90.25 119 GLY A CA 1
ATOM 938 C C . GLY A 1 119 ? 0.840 -25.145 -12.072 1.00 90.25 119 GLY A C 1
ATOM 939 O O . GLY A 1 119 ? 0.041 -24.530 -12.785 1.00 90.25 119 GLY A O 1
ATOM 940 N N . LYS A 1 120 ? 1.052 -26.460 -12.209 1.00 85.00 120 LYS A N 1
ATOM 941 C CA . LYS A 1 120 ? 0.369 -27.286 -13.216 1.00 85.00 120 LYS A CA 1
ATOM 942 C C . LYS A 1 120 ? -1.155 -27.152 -13.041 1.00 85.00 120 LYS A C 1
ATOM 944 O O . LYS A 1 120 ? -1.674 -27.430 -11.968 1.00 85.00 120 LYS A O 1
ATOM 949 N N . TYR A 1 121 ? -1.843 -26.689 -14.087 1.00 72.69 121 TYR A N 1
ATOM 950 C CA . TYR A 1 121 ? -3.289 -26.397 -14.120 1.00 72.69 121 TYR A CA 1
ATOM 951 C C . TYR A 1 121 ? -3.797 -25.234 -13.228 1.00 72.69 121 TYR A C 1
ATOM 953 O O . TYR A 1 121 ? -4.993 -24.961 -13.212 1.00 72.69 121 TYR A O 1
ATOM 961 N N . GLU A 1 122 ? -2.923 -24.460 -12.567 1.00 90.69 122 GLU A N 1
ATOM 962 C CA . GLU A 1 122 ? -3.302 -23.373 -11.636 1.00 90.69 122 GLU A CA 1
ATOM 963 C C . GLU A 1 122 ? -3.202 -21.942 -12.224 1.00 90.69 122 GLU A C 1
ATOM 965 O O . GLU A 1 122 ? -3.062 -20.953 -11.498 1.00 90.69 122 GLU A O 1
ATOM 970 N N . ALA A 1 123 ? -3.312 -21.783 -13.549 1.00 92.44 123 ALA A N 1
ATOM 971 C CA . ALA A 1 123 ? -3.134 -20.490 -14.231 1.00 92.44 123 ALA A CA 1
ATOM 972 C C . ALA A 1 123 ? -4.025 -19.355 -13.674 1.00 92.44 123 ALA A C 1
ATOM 974 O O . ALA A 1 123 ? -3.554 -18.231 -13.475 1.00 92.44 123 ALA A O 1
ATOM 975 N N . GLY A 1 124 ? -5.292 -19.646 -13.354 1.00 94.75 124 GLY A N 1
ATOM 976 C CA . GLY A 1 124 ? -6.216 -18.666 -12.771 1.00 94.75 124 GLY A CA 1
ATOM 977 C C . GLY A 1 124 ? -5.811 -18.200 -11.365 1.00 94.75 124 GLY A C 1
ATOM 978 O O . GLY A 1 124 ? -5.887 -17.006 -11.062 1.00 94.75 124 GLY A O 1
ATOM 979 N N . SER A 1 125 ? -5.314 -19.111 -10.519 1.00 93.12 125 SER A N 1
ATOM 980 C CA . SER A 1 125 ? -4.856 -18.777 -9.161 1.00 93.12 125 SER A CA 1
ATOM 981 C C . SER A 1 125 ? -3.606 -17.887 -9.228 1.00 93.12 125 SER A C 1
ATOM 983 O O . SER A 1 125 ? -3.543 -16.841 -8.570 1.00 93.12 125 SER A O 1
ATOM 985 N N . ALA A 1 126 ? -2.655 -18.240 -10.101 1.00 94.56 126 ALA A N 1
ATOM 986 C CA . ALA A 1 126 ? -1.432 -17.483 -10.340 1.00 94.56 126 ALA A CA 1
ATOM 987 C C . ALA A 1 126 ? -1.734 -16.070 -10.867 1.00 94.56 126 ALA A C 1
ATOM 989 O O . ALA A 1 126 ? -1.171 -15.095 -10.366 1.00 94.56 126 ALA A O 1
ATOM 990 N N . TYR A 1 127 ? -2.687 -15.930 -11.795 1.00 94.94 127 TYR A N 1
ATOM 991 C CA . TYR A 1 127 ? -3.123 -14.631 -12.314 1.00 94.94 127 TYR A CA 1
ATOM 992 C C . TYR A 1 127 ? -3.748 -13.730 -11.232 1.00 94.94 127 TYR A C 1
ATOM 994 O O . TYR A 1 127 ? -3.414 -12.546 -11.141 1.00 94.94 127 TYR A O 1
ATOM 1002 N N . ILE A 1 128 ? -4.599 -14.273 -10.352 1.00 94.62 128 ILE A N 1
ATOM 1003 C CA . ILE A 1 128 ? -5.182 -13.509 -9.232 1.00 94.62 128 ILE A CA 1
ATOM 1004 C C . ILE A 1 128 ? -4.090 -13.051 -8.252 1.00 94.62 128 ILE A C 1
ATOM 1006 O O . ILE A 1 128 ? -4.097 -11.892 -7.815 1.00 94.62 128 ILE A O 1
ATOM 1010 N N . ARG A 1 129 ? -3.125 -13.927 -7.931 1.00 93.44 129 ARG A N 1
ATOM 1011 C CA . ARG A 1 129 ? -1.955 -13.582 -7.102 1.00 93.44 129 ARG A CA 1
ATOM 1012 C C . ARG A 1 129 ? -1.128 -12.471 -7.770 1.00 93.44 129 ARG A C 1
ATOM 1014 O O . ARG A 1 129 ? -0.799 -11.484 -7.112 1.00 93.44 129 ARG A O 1
ATOM 1021 N N . LEU A 1 130 ? -0.883 -12.558 -9.080 1.00 93.69 130 LEU A N 1
ATOM 1022 C CA . LEU A 1 130 ? -0.119 -11.570 -9.850 1.00 93.69 130 LEU A CA 1
ATOM 1023 C C . LEU A 1 130 ? -0.814 -10.205 -9.849 1.00 93.69 130 LEU A C 1
ATOM 1025 O O . LEU A 1 130 ? -0.200 -9.182 -9.540 1.00 93.69 130 LEU A O 1
ATOM 1029 N N . MET A 1 131 ? -2.125 -10.186 -10.089 1.00 94.62 131 MET A N 1
ATOM 1030 C CA . MET A 1 131 ? -2.928 -8.966 -10.029 1.00 94.62 131 MET A CA 1
ATOM 1031 C C . MET A 1 131 ? -2.941 -8.336 -8.631 1.00 94.62 131 MET A C 1
ATOM 1033 O O . MET A 1 131 ? -2.968 -7.109 -8.519 1.00 94.62 131 MET A O 1
ATOM 1037 N N . ARG A 1 132 ? -2.855 -9.131 -7.554 1.00 94.19 132 ARG A N 1
ATOM 1038 C CA . ARG A 1 132 ? -2.671 -8.614 -6.187 1.00 94.19 132 ARG A CA 1
ATOM 1039 C C . ARG A 1 132 ? -1.309 -7.926 -6.023 1.00 94.19 132 ARG A C 1
ATOM 1041 O O . ARG A 1 132 ? -1.278 -6.796 -5.537 1.00 94.19 132 ARG A O 1
ATOM 1048 N N . ILE A 1 133 ? -0.213 -8.544 -6.476 1.00 93.06 133 ILE A N 1
ATOM 1049 C CA . ILE A 1 133 ? 1.138 -7.945 -6.435 1.00 93.06 133 ILE A CA 1
ATOM 1050 C C . ILE A 1 133 ? 1.170 -6.618 -7.209 1.00 93.06 133 ILE A C 1
ATOM 1052 O O . ILE A 1 133 ? 1.591 -5.592 -6.672 1.00 93.06 133 ILE A O 1
ATOM 1056 N N . ILE A 1 134 ? 0.649 -6.603 -8.440 1.00 93.25 134 ILE A N 1
ATOM 1057 C CA . ILE A 1 134 ? 0.601 -5.415 -9.308 1.00 93.25 134 ILE A CA 1
ATOM 1058 C C . ILE A 1 134 ? -0.179 -4.258 -8.653 1.00 93.25 134 ILE A C 1
ATOM 1060 O O . ILE A 1 134 ? 0.251 -3.102 -8.730 1.00 93.25 134 ILE A O 1
ATOM 1064 N N . ARG A 1 135 ? -1.306 -4.548 -7.982 1.00 92.69 135 ARG A N 1
ATOM 1065 C CA . ARG A 1 135 ? -2.111 -3.545 -7.256 1.00 92.69 135 ARG A CA 1
ATOM 1066 C C . ARG A 1 135 ? -1.404 -3.023 -6.005 1.00 92.69 135 ARG A C 1
ATOM 1068 O O . ARG A 1 135 ? -1.393 -1.810 -5.796 1.00 92.69 135 ARG A O 1
ATOM 1075 N N . ASN A 1 136 ? -0.791 -3.900 -5.208 1.00 92.56 136 ASN A N 1
ATOM 1076 C CA . ASN A 1 136 ? -0.058 -3.523 -3.993 1.00 92.56 136 ASN A CA 1
ATOM 1077 C C . ASN A 1 136 ? 1.124 -2.596 -4.320 1.00 92.56 136 ASN A C 1
ATOM 1079 O O . ASN A 1 136 ? 1.281 -1.540 -3.701 1.00 92.56 136 ASN A O 1
ATOM 1083 N N . ASN A 1 137 ? 1.866 -2.936 -5.378 1.00 91.75 137 ASN A N 1
ATOM 1084 C CA . ASN A 1 137 ? 2.958 -2.136 -5.935 1.00 91.75 137 ASN A CA 1
ATOM 1085 C C . ASN A 1 137 ? 2.477 -0.916 -6.747 1.00 91.75 137 ASN A C 1
ATOM 1087 O O . ASN A 1 137 ? 3.297 -0.178 -7.277 1.00 91.75 137 ASN A O 1
ATOM 1091 N N . LYS A 1 138 ? 1.157 -0.684 -6.853 1.00 92.56 138 LYS A N 1
ATOM 1092 C CA . LYS A 1 138 ? 0.509 0.478 -7.504 1.00 92.56 138 LYS A CA 1
ATOM 1093 C C . LYS A 1 138 ? 0.887 0.699 -8.977 1.00 92.56 138 LYS A C 1
ATOM 1095 O O . LYS A 1 138 ? 0.558 1.750 -9.526 1.00 92.56 138 LYS A O 1
ATOM 1100 N N . LEU A 1 139 ? 1.466 -0.298 -9.648 1.00 90.56 139 LEU A N 1
ATOM 1101 C CA . LEU A 1 139 ? 2.067 -0.162 -10.982 1.00 90.56 139 LEU A CA 1
ATOM 1102 C C . LEU A 1 139 ? 1.080 0.377 -12.028 1.00 90.56 139 LEU A C 1
ATOM 1104 O O . LEU A 1 139 ? 1.410 1.296 -12.766 1.00 90.56 139 LEU A O 1
ATOM 1108 N N . ILE A 1 140 ? -0.160 -0.127 -12.046 1.00 92.19 140 ILE A N 1
ATOM 1109 C CA . ILE A 1 140 ? -1.212 0.347 -12.969 1.00 92.19 140 ILE A CA 1
ATOM 1110 C C . ILE A 1 140 ? -1.517 1.834 -12.736 1.00 92.19 140 ILE A C 1
ATOM 1112 O O . ILE A 1 140 ? -1.682 2.600 -13.684 1.00 92.19 140 ILE A O 1
ATOM 1116 N N . ARG A 1 141 ? -1.574 2.259 -11.469 1.00 93.44 141 ARG A N 1
ATOM 1117 C CA . ARG A 1 141 ? -1.873 3.645 -11.087 1.00 93.44 141 ARG A CA 1
ATOM 1118 C C . ARG A 1 141 ? -0.749 4.588 -11.506 1.00 93.44 141 ARG A C 1
ATOM 1120 O O . ARG A 1 141 ? -1.023 5.693 -11.966 1.00 93.44 141 ARG A O 1
ATOM 1127 N N . GLU A 1 142 ? 0.493 4.153 -11.337 1.00 93.06 142 GLU A N 1
ATOM 1128 C CA . GLU A 1 142 ? 1.680 4.913 -11.728 1.00 93.06 142 GLU A CA 1
ATOM 1129 C C . GLU A 1 142 ? 1.824 4.976 -13.247 1.00 93.06 142 GLU A C 1
ATOM 1131 O O . GLU 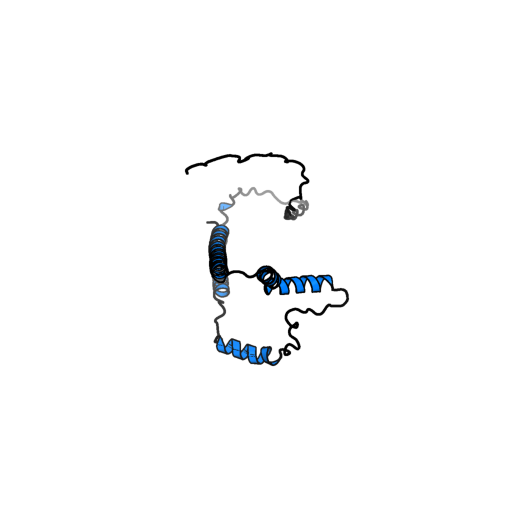A 1 142 ? 1.997 6.068 -13.775 1.00 93.06 142 GLU A O 1
ATOM 1136 N N . MET A 1 143 ? 1.613 3.863 -13.957 1.00 94.75 143 MET A N 1
ATOM 1137 C CA . MET A 1 143 ? 1.552 3.825 -15.421 1.00 94.75 143 MET A CA 1
ATOM 1138 C C . MET A 1 143 ? 0.507 4.810 -15.961 1.00 94.75 143 MET A C 1
ATOM 1140 O O . MET A 1 143 ? 0.823 5.626 -16.820 1.00 94.75 143 MET A O 1
ATOM 1144 N N . VAL A 1 144 ? -0.728 4.787 -15.442 1.00 95.50 144 VAL A N 1
ATOM 1145 C CA . VAL A 1 144 ? -1.791 5.713 -15.877 1.00 95.50 144 VAL A CA 1
ATOM 1146 C C . VAL A 1 144 ? -1.435 7.172 -15.576 1.00 95.50 144 VAL A C 1
ATOM 1148 O O . VAL A 1 144 ? -1.702 8.034 -16.410 1.00 95.50 144 VAL A O 1
ATOM 1151 N N . ALA A 1 145 ? -0.801 7.457 -14.435 1.00 93.12 145 ALA A N 1
ATOM 1152 C CA . ALA A 1 145 ? -0.334 8.804 -14.104 1.00 93.12 145 ALA A CA 1
ATOM 1153 C C . ALA A 1 145 ? 0.865 9.258 -14.962 1.00 93.12 145 ALA A C 1
ATOM 1155 O O . ALA A 1 145 ? 1.002 10.450 -15.210 1.00 93.12 145 ALA A O 1
ATOM 1156 N N . ALA A 1 146 ? 1.711 8.331 -15.418 1.00 95.50 146 ALA A N 1
ATOM 1157 C CA . ALA A 1 146 ? 2.885 8.602 -16.247 1.00 95.50 146 ALA A CA 1
ATOM 1158 C C . ALA A 1 146 ? 2.568 8.742 -17.748 1.00 95.50 146 ALA A C 1
ATOM 1160 O O . ALA A 1 146 ? 3.383 9.291 -18.481 1.00 95.50 146 ALA A O 1
ATOM 1161 N N . ARG A 1 147 ? 1.380 8.308 -18.210 1.00 96.00 147 ARG A N 1
ATOM 1162 C CA . ARG A 1 147 ? 0.928 8.451 -19.615 1.00 96.00 147 ARG A CA 1
ATOM 1163 C C . ARG A 1 147 ? 0.945 9.892 -20.140 1.00 96.00 147 ARG A C 1
ATOM 1165 O O . ARG A 1 147 ? 0.926 10.081 -21.350 1.00 96.00 147 ARG A O 1
ATOM 1172 N N . ARG A 1 148 ? 0.921 10.901 -19.263 1.00 96.25 148 ARG A N 1
ATOM 1173 C CA . ARG A 1 148 ? 1.072 12.321 -19.618 1.00 96.25 148 ARG A CA 1
ATOM 1174 C C . ARG A 1 148 ? 1.939 13.023 -18.579 1.00 96.25 148 ARG A C 1
ATOM 1176 O O . ARG A 1 148 ? 1.966 12.621 -17.418 1.00 96.25 148 ARG A O 1
ATOM 1183 N N . HIS A 1 149 ? 2.592 14.112 -18.972 1.00 97.25 149 HIS A N 1
ATOM 1184 C CA . HIS A 1 149 ? 3.318 14.960 -18.033 1.00 97.25 149 HIS A CA 1
ATOM 1185 C C . HIS A 1 149 ? 2.355 15.655 -17.049 1.00 97.25 149 HIS A C 1
ATOM 1187 O O . HIS A 1 149 ? 1.509 16.450 -17.453 1.00 97.25 149 HIS A O 1
ATOM 1193 N N . GLU A 1 150 ? 2.512 15.391 -15.750 1.00 96.75 150 GLU A N 1
ATOM 1194 C CA . GLU A 1 150 ? 1.846 16.126 -14.667 1.00 96.75 150 GLU A CA 1
ATOM 1195 C C . GLU A 1 150 ? 2.760 17.257 -14.169 1.00 96.75 150 GLU A C 1
ATOM 1197 O O . GLU A 1 150 ? 3.878 16.994 -13.709 1.00 96.75 150 GLU A O 1
ATOM 1202 N N . LYS A 1 151 ? 2.280 18.511 -14.191 1.00 98.06 151 LYS A N 1
ATOM 1203 C CA . LYS A 1 151 ? 3.076 19.669 -13.753 1.00 98.06 151 LYS A CA 1
ATOM 1204 C C . LYS A 1 151 ? 3.503 19.522 -12.285 1.00 98.06 151 LYS A C 1
ATOM 1206 O O . LYS A 1 151 ? 2.725 19.106 -11.423 1.00 98.06 151 LYS A O 1
ATOM 1211 N N . LYS A 1 152 ? 4.728 19.952 -11.951 1.00 97.69 152 LYS A N 1
ATOM 1212 C CA . LYS A 1 152 ? 5.332 19.832 -10.600 1.00 97.69 152 LYS A CA 1
ATOM 1213 C C . LYS A 1 152 ? 4.431 20.366 -9.470 1.00 97.69 152 LYS A C 1
ATOM 1215 O O . LYS A 1 152 ? 4.363 19.751 -8.404 1.00 97.69 152 LYS A O 1
ATOM 1220 N N . GLY A 1 153 ? 3.732 21.483 -9.695 1.00 98.44 153 GLY A N 1
ATOM 1221 C CA . GLY A 1 153 ? 2.786 22.070 -8.734 1.00 98.44 153 GLY A CA 1
ATOM 1222 C C . GLY A 1 153 ? 1.518 21.230 -8.538 1.00 98.44 153 GLY A C 1
ATOM 1223 O O . GLY A 1 153 ? 1.127 20.947 -7.404 1.00 98.44 153 GLY A O 1
ATOM 1224 N N . GLU A 1 154 ? 0.923 20.751 -9.630 1.00 97.75 154 GLU A N 1
ATOM 1225 C CA . GLU A 1 154 ? -0.259 19.878 -9.616 1.00 97.75 154 GLU A CA 1
ATOM 1226 C C . GLU A 1 154 ? 0.041 18.555 -8.904 1.00 97.75 154 GLU A C 1
ATOM 1228 O O . GLU A 1 154 ? -0.681 18.186 -7.975 1.00 97.75 154 GLU A O 1
ATOM 1233 N N . LYS A 1 155 ? 1.184 17.930 -9.221 1.00 97.56 155 LYS A N 1
ATOM 1234 C CA . LYS A 1 155 ? 1.697 16.729 -8.545 1.00 97.56 155 LYS A CA 1
ATOM 1235 C C . LYS A 1 155 ? 1.831 16.926 -7.036 1.00 97.56 155 LYS A C 1
ATOM 1237 O O . LYS A 1 155 ? 1.408 16.072 -6.254 1.00 97.56 155 LYS A O 1
ATOM 1242 N N . ARG A 1 156 ? 2.365 18.072 -6.590 1.00 98.31 156 ARG A N 1
ATOM 1243 C CA . ARG A 1 156 ? 2.456 18.421 -5.157 1.00 98.31 156 ARG A CA 1
ATOM 1244 C C . ARG A 1 156 ? 1.072 18.579 -4.518 1.00 98.31 156 ARG A C 1
ATOM 1246 O O . ARG A 1 156 ? 0.841 18.004 -3.451 1.00 98.31 156 ARG A O 1
ATOM 1253 N N . ARG A 1 157 ? 0.144 19.289 -5.174 1.00 98.38 157 ARG A N 1
ATOM 1254 C CA . ARG A 1 157 ? -1.244 19.485 -4.709 1.00 98.38 157 ARG A CA 1
ATOM 1255 C C . ARG A 1 157 ? -1.991 18.152 -4.583 1.00 98.38 157 ARG A C 1
ATOM 1257 O O . ARG A 1 157 ? -2.573 17.879 -3.532 1.00 98.38 157 ARG A O 1
ATOM 1264 N N . ARG A 1 158 ? -1.898 17.286 -5.598 1.00 96.50 158 ARG A N 1
ATOM 1265 C CA . ARG A 1 158 ? -2.471 15.931 -5.600 1.00 96.50 158 ARG A CA 1
ATOM 1266 C C . ARG A 1 158 ? -1.891 15.066 -4.484 1.00 96.50 158 ARG A C 1
ATOM 1268 O O . ARG A 1 158 ? -2.644 14.464 -3.725 1.00 96.50 158 ARG A O 1
ATOM 1275 N N . LEU A 1 159 ? -0.567 15.018 -4.327 1.00 97.12 159 LEU A N 1
ATOM 1276 C CA . LEU A 1 159 ? 0.059 14.219 -3.267 1.00 97.12 159 LEU A CA 1
ATOM 127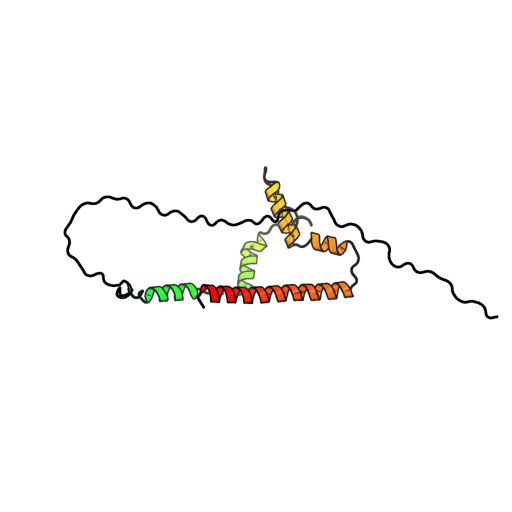7 C C . LEU A 1 159 ? -0.295 14.730 -1.858 1.00 97.12 159 LEU A C 1
ATOM 1279 O O . LEU A 1 159 ? -0.454 13.916 -0.947 1.00 97.12 159 LEU A O 1
ATOM 1283 N N . LYS A 1 160 ? -0.479 16.048 -1.667 1.00 98.31 160 LYS A N 1
ATOM 1284 C CA . LYS A 1 160 ? -0.991 16.624 -0.409 1.00 98.31 160 LYS A CA 1
ATOM 1285 C C . LYS A 1 160 ? -2.429 16.161 -0.130 1.00 98.31 160 LYS A C 1
ATOM 1287 O O . LYS A 1 160 ? -2.676 15.633 0.954 1.00 98.31 160 LYS A O 1
ATOM 1292 N N . SER A 1 161 ? -3.345 16.273 -1.098 1.00 98.19 161 SER A N 1
ATOM 1293 C CA . SER A 1 161 ? -4.750 15.866 -0.917 1.00 98.19 161 SER A CA 1
ATOM 1294 C C . SER A 1 161 ? -4.930 14.347 -0.782 1.00 98.19 161 SER A C 1
ATOM 1296 O O . SER A 1 161 ? -5.801 13.886 -0.048 1.00 98.19 161 SER A O 1
ATOM 1298 N N . GLU A 1 162 ? -4.088 13.540 -1.432 1.00 97.12 162 GLU A N 1
ATOM 1299 C CA . GLU A 1 162 ? -4.037 12.090 -1.221 1.00 97.12 162 GLU A CA 1
ATOM 1300 C C . GLU A 1 162 ? -3.569 11.718 0.190 1.00 97.12 162 GLU A C 1
ATOM 1302 O O . GLU A 1 162 ? -4.186 10.866 0.829 1.00 97.12 162 GLU A O 1
ATOM 1307 N N . ARG A 1 163 ? -2.490 12.338 0.693 1.00 98.56 163 ARG A N 1
ATOM 1308 C CA . ARG A 1 163 ? -2.008 12.092 2.064 1.00 98.56 163 ARG A CA 1
ATOM 1309 C C . ARG A 1 163 ? -3.053 12.490 3.101 1.00 98.56 163 ARG A C 1
ATOM 1311 O O . ARG A 1 163 ? -3.289 11.717 4.025 1.00 98.56 163 ARG A O 1
ATOM 1318 N N . TRP A 1 164 ? -3.702 13.642 2.921 1.00 98.50 164 TRP A N 1
ATOM 1319 C CA . TRP A 1 164 ? -4.781 14.085 3.804 1.00 98.50 164 TRP A CA 1
ATOM 1320 C C . TRP A 1 164 ? -5.955 13.096 3.802 1.00 98.50 164 TRP A C 1
ATOM 1322 O O . TRP A 1 164 ? -6.302 12.594 4.865 1.00 98.50 164 TRP A O 1
ATOM 1332 N N . ARG A 1 165 ? -6.479 12.699 2.629 1.00 98.31 165 ARG A N 1
ATOM 1333 C CA . ARG A 1 165 ? -7.576 11.712 2.539 1.00 98.31 165 ARG A CA 1
ATOM 1334 C C . ARG A 1 165 ? -7.230 10.368 3.187 1.00 98.31 165 ARG A C 1
ATOM 1336 O O . ARG A 1 165 ? -8.084 9.778 3.840 1.00 98.31 165 ARG A O 1
ATOM 1343 N N . ARG A 1 166 ? -5.985 9.889 3.049 1.00 97.56 166 ARG A N 1
ATOM 1344 C CA . ARG A 1 166 ? -5.520 8.655 3.717 1.00 97.56 166 ARG A CA 1
ATOM 1345 C C . ARG A 1 166 ? -5.521 8.788 5.240 1.00 97.56 166 ARG A C 1
ATOM 1347 O O . ARG A 1 166 ? -6.026 7.890 5.904 1.00 97.56 166 ARG A O 1
ATOM 1354 N N . ARG A 1 167 ? -4.988 9.895 5.776 1.00 98.25 167 ARG A N 1
ATOM 1355 C CA . ARG A 1 167 ? -4.980 10.178 7.223 1.00 98.25 167 ARG A CA 1
ATOM 1356 C C . ARG A 1 167 ? -6.401 10.340 7.763 1.00 98.25 167 ARG A C 1
ATOM 1358 O O . ARG A 1 167 ? -6.754 9.669 8.720 1.00 98.25 167 ARG A O 1
ATOM 1365 N N . PHE A 1 168 ? -7.238 11.133 7.098 1.00 98.50 168 PHE A N 1
ATOM 1366 C CA . PHE A 1 168 ? -8.639 11.323 7.475 1.00 98.50 168 PHE A CA 1
ATOM 1367 C C . PHE A 1 168 ? -9.402 9.991 7.531 1.00 98.50 168 PHE A C 1
ATOM 1369 O O . PHE A 1 168 ? -9.982 9.660 8.557 1.00 98.50 168 PHE A O 1
ATOM 1376 N N . ALA A 1 169 ? -9.316 9.164 6.482 1.00 98.38 169 ALA A N 1
ATOM 1377 C CA . ALA A 1 169 ? -9.960 7.850 6.469 1.00 98.38 169 ALA A CA 1
ATOM 1378 C C . ALA A 1 169 ? -9.408 6.884 7.538 1.00 98.38 169 ALA A C 1
ATOM 1380 O O . ALA A 1 169 ? -10.111 5.973 7.961 1.00 98.38 169 ALA A O 1
ATOM 1381 N N . HIS A 1 170 ? -8.152 7.036 7.962 1.00 98.31 170 HIS A N 1
ATOM 1382 C CA . HIS A 1 170 ? -7.572 6.255 9.056 1.00 98.31 170 HIS A CA 1
ATOM 1383 C C . HIS A 1 170 ? -8.138 6.680 10.418 1.00 98.31 170 HIS A C 1
ATOM 1385 O O . HIS A 1 170 ? -8.602 5.830 11.173 1.00 98.31 170 HIS A O 1
ATOM 1391 N N . GLU A 1 171 ? -8.196 7.984 10.695 1.00 98.50 171 GLU A N 1
ATOM 1392 C CA . GLU A 1 171 ? -8.770 8.497 11.945 1.00 98.50 171 GLU A CA 1
ATOM 1393 C C . GLU A 1 171 ? -10.289 8.270 12.033 1.00 98.50 171 GLU A C 1
ATOM 1395 O O . GLU A 1 171 ? -10.793 7.931 13.100 1.00 98.50 171 GLU A O 1
ATOM 1400 N N . VAL A 1 172 ? -11.019 8.346 10.912 1.00 98.62 172 VAL A N 1
ATOM 1401 C CA . VAL A 1 172 ? -12.437 7.942 10.856 1.00 98.62 172 VAL A CA 1
ATOM 1402 C C . VAL A 1 172 ? -12.600 6.455 11.183 1.00 98.62 172 VAL A C 1
ATOM 1404 O O . VAL A 1 172 ? -13.457 6.117 11.994 1.00 98.62 172 VAL A O 1
ATOM 1407 N N . ARG A 1 173 ? -11.765 5.561 10.625 1.00 98.25 173 ARG A N 1
ATOM 1408 C CA . ARG A 1 173 ? -11.830 4.121 10.947 1.00 98.25 173 ARG A CA 1
ATOM 1409 C C . ARG A 1 173 ? -11.588 3.849 12.428 1.00 98.25 173 ARG A C 1
ATOM 1411 O O . ARG A 1 173 ? -12.391 3.134 13.010 1.00 98.25 173 ARG A O 1
ATOM 1418 N N . LYS A 1 174 ? -10.566 4.459 13.039 1.00 98.25 174 LYS A N 1
ATOM 1419 C CA . LYS A 1 174 ? -10.310 4.346 14.488 1.00 98.25 174 LYS A CA 1
ATOM 1420 C C . LYS A 1 174 ? -11.522 4.759 15.324 1.00 98.25 174 LYS A C 1
ATOM 1422 O O . LYS A 1 174 ? -11.908 4.043 16.239 1.00 98.25 174 LYS A O 1
ATOM 1427 N N . LYS A 1 175 ? -12.140 5.902 15.001 1.00 98.31 175 LYS A N 1
ATOM 1428 C CA . LYS A 1 175 ? -13.328 6.389 15.719 1.00 98.31 175 LYS A CA 1
ATOM 1429 C C . LYS A 1 175 ? -14.527 5.452 15.550 1.00 98.31 175 LYS A C 1
ATOM 1431 O O . LYS A 1 175 ? -15.217 5.184 16.523 1.00 98.31 175 LYS A O 1
ATOM 1436 N N . VAL A 1 176 ? -14.746 4.911 14.350 1.00 98.38 176 VAL A N 1
ATOM 1437 C CA . VAL A 1 176 ? -15.806 3.917 14.096 1.00 98.38 176 VAL A CA 1
ATOM 1438 C C . VAL A 1 176 ? -15.526 2.589 14.809 1.00 98.38 176 VAL A C 1
ATOM 1440 O O . VAL A 1 176 ? -16.454 1.995 15.342 1.00 98.38 176 VAL A O 1
ATOM 1443 N N . GLN A 1 177 ? -14.268 2.140 14.870 1.00 98.00 177 GLN A N 1
ATOM 1444 C CA . GLN A 1 177 ? -13.869 0.964 15.651 1.00 98.00 177 GLN A CA 1
ATOM 1445 C C . GLN A 1 177 ? -14.198 1.162 17.136 1.00 98.00 177 GLN A C 1
ATOM 1447 O O . GLN A 1 177 ? -14.924 0.346 17.689 1.00 98.00 177 GLN A O 1
ATOM 1452 N N . LEU A 1 178 ? -13.806 2.296 17.728 1.00 97.62 178 LEU A N 1
ATOM 1453 C CA . LEU A 1 178 ? -14.143 2.634 19.115 1.00 97.62 178 LEU A CA 1
ATOM 1454 C C . LEU A 1 178 ? -15.663 2.668 19.368 1.00 97.62 178 LEU A C 1
ATOM 1456 O O . LEU A 1 178 ? -16.129 2.114 20.357 1.00 97.62 178 LEU A O 1
ATOM 1460 N N . VAL A 1 179 ? -16.453 3.277 18.477 1.00 98.00 179 VAL A N 1
ATOM 1461 C CA . VAL A 1 179 ? -17.925 3.293 18.605 1.00 98.00 179 VAL A CA 1
ATOM 1462 C C . VAL A 1 179 ? -18.510 1.880 18.521 1.00 98.00 179 VAL A C 1
ATOM 1464 O O . VAL A 1 179 ? -19.399 1.538 19.298 1.00 98.00 179 VAL A O 1
ATOM 1467 N N . ASN A 1 180 ? -17.993 1.034 17.627 1.00 97.81 180 ASN A N 1
ATOM 1468 C CA . ASN A 1 180 ? -18.413 -0.363 17.530 1.00 97.81 180 ASN A CA 1
ATOM 1469 C C . ASN A 1 180 ? -18.019 -1.173 18.777 1.00 97.81 180 ASN A C 1
ATOM 1471 O O . ASN A 1 180 ? -18.795 -2.022 19.202 1.00 97.81 180 ASN A O 1
ATOM 1475 N N . GLU A 1 181 ? -16.860 -0.902 19.383 1.00 97.31 181 GLU A N 1
ATOM 1476 C CA . GLU A 1 181 ? -16.425 -1.520 20.643 1.00 97.31 181 GLU A CA 1
ATOM 1477 C C . GLU A 1 181 ? -17.306 -1.101 21.828 1.00 97.31 181 GLU A C 1
ATOM 1479 O O . GLU A 1 181 ? -17.683 -1.954 22.626 1.00 97.31 181 GLU A O 1
ATOM 1484 N N . ILE A 1 182 ? -17.672 0.182 21.932 1.00 97.00 182 ILE A N 1
ATOM 1485 C CA . ILE A 1 182 ? -18.605 0.689 22.955 1.00 97.00 182 ILE A CA 1
ATOM 1486 C C . ILE A 1 182 ? -19.978 0.024 22.784 1.00 97.00 182 ILE A C 1
ATOM 1488 O O . ILE A 1 182 ? -20.498 -0.570 23.726 1.00 97.00 182 ILE A O 1
ATOM 1492 N N . ARG A 1 183 ? -20.507 0.009 21.555 1.00 97.25 183 ARG A N 1
ATOM 1493 C CA . ARG A 1 183 ? -21.783 -0.643 21.233 1.00 97.25 183 ARG A CA 1
ATOM 1494 C C . ARG A 1 183 ? -21.765 -2.147 21.523 1.00 97.25 183 ARG A C 1
ATOM 1496 O O . ARG A 1 183 ? -22.756 -2.687 22.001 1.00 97.25 183 ARG A O 1
ATOM 1503 N N . ALA A 1 184 ? -20.651 -2.832 21.254 1.00 95.50 184 ALA A N 1
ATOM 1504 C CA . ALA A 1 184 ? -20.488 -4.255 21.559 1.00 95.50 184 ALA A CA 1
ATOM 1505 C C . ALA A 1 184 ? -20.431 -4.548 23.071 1.00 95.50 184 ALA A C 1
ATOM 1507 O O . ALA A 1 184 ? -20.730 -5.667 23.478 1.00 95.50 184 ALA A O 1
ATOM 1508 N N . ARG A 1 185 ? -20.083 -3.554 23.901 1.00 95.19 185 ARG A N 1
ATOM 1509 C CA . ARG A 1 185 ? -20.149 -3.630 25.372 1.00 95.19 185 ARG A CA 1
ATOM 1510 C C . ARG A 1 185 ? -21.541 -3.309 25.935 1.00 95.19 185 ARG A C 1
ATOM 1512 O O . ARG A 1 185 ? -21.744 -3.496 27.128 1.00 95.19 185 ARG A O 1
ATOM 1519 N N . GLY A 1 186 ? -22.487 -2.864 25.102 1.00 92.12 186 GLY A N 1
ATOM 1520 C CA . GLY A 1 186 ? -23.868 -2.579 25.509 1.00 92.12 186 GLY A CA 1
ATOM 1521 C C . GLY A 1 186 ? -24.087 -1.198 26.137 1.00 92.12 186 GLY A C 1
ATOM 1522 O O . GLY A 1 186 ? -24.983 -1.057 26.965 1.00 92.12 186 GLY A O 1
ATOM 1523 N N . SER A 1 187 ? -23.271 -0.201 25.772 1.00 64.75 187 SER A N 1
ATOM 1524 C CA . SER A 1 187 ? -23.484 1.226 26.093 1.00 64.75 187 SER A CA 1
ATOM 1525 C C . SER A 1 187 ? -23.979 2.018 24.882 1.00 64.75 187 SER A C 1
ATOM 1527 O O . SER A 1 187 ? -23.645 1.610 23.743 1.00 64.75 187 SER A O 1
#